Protein AF-A0A8J2TX05-F1 (afdb_monomer)

Solvent-accessible surface area (backbone atoms only — not comparable to full-atom values): 12832 Å² total; per-residue (Å²): 133,65,78,91,75,54,51,74,67,58,50,49,53,50,51,52,49,50,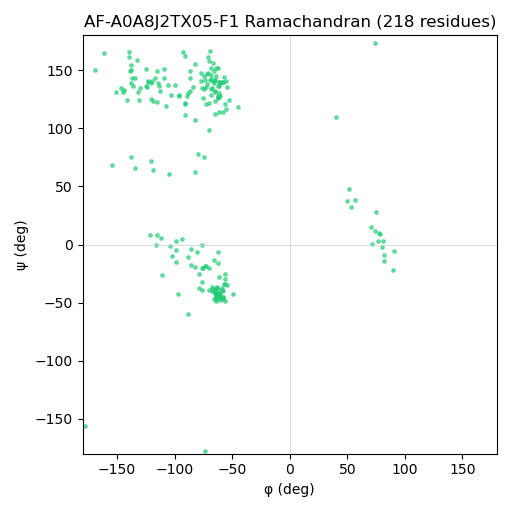49,52,50,50,50,54,52,51,51,52,53,50,52,53,51,50,54,52,51,52,53,51,51,34,39,79,70,66,60,28,62,75,75,52,92,76,30,67,68,70,85,40,92,47,78,44,55,17,38,40,54,70,41,49,29,26,55,98,92,38,40,32,32,28,71,32,68,62,39,59,61,54,79,92,63,50,49,50,40,51,35,34,95,89,68,49,59,9,59,67,71,82,43,79,47,79,87,46,25,39,38,55,71,41,59,26,25,53,95,90,24,36,33,28,28,68,34,72,58,43,63,65,52,62,87,80,36,45,91,46,40,42,80,73,43,79,72,87,86,79,79,85,78,95,72,96,72,80,76,74,78,88,62,65,39,74,67,58,65,68,39,78,44,54,55,69,44,44,28,32,53,99,89,43,48,25,31,23,70,42,63,45,66,35,42,87,87,58,43,60,93,80,29,70,78,40,20,40,78,58,82,134

Mean predicted aligned error: 14.89 Å

Nearest PDB structures (foldseek):
  4nz3-assembly1_B  TM=4.938E-01  e=4.259E-06  Vibrio cholerae O1 str. NHCC-010F
  4nyu-assembly1_A  TM=4.656E-01  e=2.399E-06  Vibrio cholerae O1 st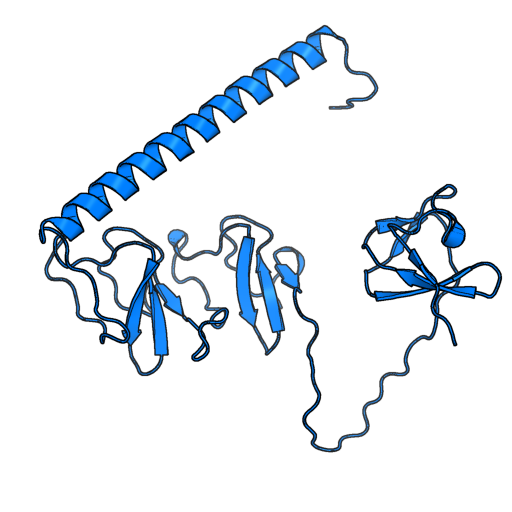r. NHCC-010F
  4tx8-assembly1_A  TM=8.947E-01  e=1.869E-03  Chromobacterium violaceum ATCC 12472
  1ed7-assembly1_A  TM=8.739E-01  e=2.220E-03  Niallia circulans
  3wx7-assembly1_A  TM=4.431E-01  e=1.259E-04  Vibrio parahaemolyticus

pLDDT: mean 83.46, std 14.78, range [30.06, 97.69]

Organism: NCBI:txid1774748

Foldseek 3Di:
DDPVPDDPVNVVVVVVVVVVVVVVVVVVVVVVVVVVVVVVVCVVVLQADAADVAAADDQDPFLRDFDAAQGWYDYPNWIKGFHHRRHRDDPVQARIATADPVRHAEADDQHPDQNRFDAAQRWHQYPQWIKGAHHGSHRDDCVRCVVRIDTPDDHPPPDDDDDPDPPDPPPADADDAQAWDDAQGWYDDPNWIWGFHHTDHHHPPCGQVVCCVGIDTDDD

Structure (mmCIF, N/CA/C/O backbone):
data_AF-A0A8J2TX05-F1
#
_entry.id   AF-A0A8J2TX05-F1
#
loop_
_atom_site.group_PDB
_atom_site.id
_atom_site.type_symbol
_atom_site.label_atom_id
_atom_site.label_alt_id
_atom_site.label_comp_id
_atom_site.label_asym_id
_atom_site.label_entity_id
_atom_site.label_seq_id
_atom_site.pdbx_PDB_ins_code
_atom_site.Cartn_x
_atom_site.Cartn_y
_atom_site.Cartn_z
_atom_site.occupancy
_atom_site.B_iso_or_equiv
_atom_site.auth_seq_id
_atom_site.auth_comp_id
_atom_site.auth_asym_id
_atom_site.auth_atom_id
_atom_site.pdbx_PDB_model_num
ATOM 1 N N . MET A 1 1 ? -8.668 -7.536 30.185 1.00 59.53 1 MET A N 1
ATOM 2 C CA . MET A 1 1 ? -8.239 -6.844 31.413 1.00 59.53 1 MET A CA 1
ATOM 3 C C . MET A 1 1 ? -9.129 -5.631 31.554 1.00 59.53 1 MET A C 1
ATOM 5 O O . MET A 1 1 ? -9.299 -4.930 30.566 1.00 59.53 1 MET A O 1
ATOM 9 N N . ASP A 1 2 ? -9.760 -5.466 32.709 1.00 68.94 2 ASP A N 1
ATOM 10 C CA . ASP A 1 2 ? -10.635 -4.330 32.980 1.00 68.94 2 ASP A CA 1
ATOM 11 C C . ASP A 1 2 ? -9.772 -3.137 33.410 1.00 68.94 2 ASP A C 1
ATOM 13 O O . ASP A 1 2 ? -9.167 -3.156 34.482 1.00 68.94 2 ASP A O 1
ATOM 17 N N . LEU A 1 3 ? -9.646 -2.147 32.525 1.00 66.62 3 LEU A N 1
ATOM 18 C CA . LEU A 1 3 ? -8.815 -0.965 32.757 1.00 66.62 3 LEU A CA 1
ATOM 19 C C . LEU A 1 3 ? -9.401 -0.050 33.840 1.00 66.62 3 LEU A C 1
ATOM 21 O O . LEU A 1 3 ? -8.655 0.733 34.422 1.00 66.62 3 LEU A O 1
ATOM 25 N N . GLU A 1 4 ? -10.697 -0.164 34.143 1.00 74.12 4 GLU A N 1
ATOM 26 C CA . GLU A 1 4 ? -11.365 0.680 35.139 1.00 74.12 4 GLU A CA 1
ATOM 27 C C . GLU A 1 4 ? -11.022 0.273 36.579 1.00 74.12 4 GLU A C 1
ATOM 29 O O . GLU A 1 4 ? -11.125 1.089 37.493 1.00 74.12 4 GLU A O 1
ATOM 34 N N . ASN A 1 5 ? -10.550 -0.963 36.780 1.00 83.12 5 ASN A N 1
ATOM 35 C CA . ASN A 1 5 ? -10.194 -1.521 38.087 1.00 83.12 5 ASN A CA 1
ATOM 36 C C . ASN A 1 5 ? -8.694 -1.845 38.237 1.00 83.12 5 ASN A C 1
ATOM 38 O O . ASN A 1 5 ? -8.298 -2.467 39.225 1.00 83.12 5 ASN A O 1
ATOM 42 N N . ALA A 1 6 ? -7.856 -1.443 37.277 1.00 82.38 6 ALA A N 1
ATOM 43 C CA . ALA A 1 6 ? -6.420 -1.703 37.321 1.00 82.38 6 ALA A CA 1
ATOM 44 C C . ALA A 1 6 ? -5.737 -0.923 38.457 1.00 82.38 6 ALA A C 1
ATOM 46 O O . ALA A 1 6 ? -5.955 0.276 38.651 1.00 82.38 6 ALA A O 1
ATOM 47 N N . THR A 1 7 ? -4.870 -1.598 39.206 1.00 92.94 7 THR A N 1
ATOM 48 C CA . THR A 1 7 ? -4.038 -0.956 40.227 1.00 92.94 7 THR A CA 1
ATOM 49 C C . THR A 1 7 ? -2.963 -0.068 39.583 1.00 92.94 7 THR A C 1
ATOM 51 O O . THR A 1 7 ? -2.564 -0.304 38.440 1.00 92.94 7 THR A O 1
ATOM 54 N N . PRO A 1 8 ? -2.409 0.926 40.307 1.00 91.94 8 PRO A N 1
ATOM 55 C CA . PRO A 1 8 ? -1.321 1.754 39.782 1.00 91.94 8 PRO A CA 1
ATOM 56 C C . PRO A 1 8 ? -0.108 0.952 39.283 1.00 91.94 8 PRO A C 1
ATOM 58 O O . PRO A 1 8 ? 0.500 1.336 38.290 1.00 91.94 8 PRO A O 1
ATOM 61 N N . ALA A 1 9 ? 0.213 -0.175 39.930 1.00 92.50 9 ALA A N 1
ATOM 62 C CA . ALA A 1 9 ? 1.324 -1.040 39.531 1.00 92.50 9 ALA A CA 1
ATOM 63 C C . ALA A 1 9 ? 1.045 -1.786 38.212 1.00 92.50 9 ALA A C 1
ATOM 65 O O . ALA A 1 9 ? 1.931 -1.901 37.372 1.00 92.50 9 ALA A O 1
ATOM 66 N N . GLU A 1 10 ? -0.190 -2.252 37.998 1.00 90.50 10 GLU A N 1
ATOM 67 C CA . GLU A 1 10 ? -0.592 -2.886 36.734 1.00 90.50 10 GLU A CA 1
ATOM 68 C C . GLU A 1 10 ? -0.601 -1.876 35.576 1.00 90.50 10 GLU A C 1
ATOM 70 O O . GLU A 1 10 ? -0.207 -2.204 34.457 1.00 90.50 10 GLU A O 1
ATOM 75 N N . LEU A 1 11 ? -0.997 -0.626 35.841 1.00 85.94 11 LEU A N 1
ATOM 76 C CA . LEU A 1 11 ? -0.927 0.460 34.857 1.00 85.94 11 LEU A CA 1
ATOM 77 C C . LEU A 1 11 ? 0.522 0.831 34.504 1.00 85.94 11 LEU A C 1
ATOM 79 O O . LEU A 1 11 ? 0.815 1.085 33.334 1.00 85.94 11 LEU A O 1
ATOM 83 N N . GLU A 1 12 ? 1.430 0.832 35.483 1.00 92.25 12 GLU A N 1
ATOM 84 C CA . GLU A 1 12 ? 2.865 1.047 35.258 1.00 92.25 12 GLU A CA 1
ATOM 85 C C . GLU A 1 12 ? 3.468 -0.078 34.403 1.00 92.25 12 GLU A C 1
ATOM 87 O O . GLU A 1 12 ? 4.140 0.202 33.411 1.00 92.25 12 GLU A O 1
ATOM 92 N N . GLU A 1 13 ? 3.140 -1.342 34.693 1.00 92.81 13 GLU A N 1
ATOM 93 C CA . GLU A 1 13 ? 3.598 -2.486 33.896 1.00 92.81 13 GLU A CA 1
ATOM 94 C C . GLU A 1 13 ? 3.110 -2.416 32.438 1.00 92.81 13 GLU A C 1
ATOM 96 O O . GLU A 1 13 ? 3.888 -2.666 31.509 1.00 92.81 13 GLU A O 1
ATOM 101 N N . ILE A 1 14 ? 1.845 -2.031 32.216 1.00 89.62 14 ILE A N 1
ATOM 102 C CA . ILE A 1 14 ? 1.298 -1.817 30.868 1.00 89.62 14 ILE A CA 1
ATOM 103 C C . ILE A 1 14 ? 2.016 -0.669 30.164 1.00 89.62 14 ILE A C 1
ATOM 105 O O . ILE A 1 14 ? 2.390 -0.817 29.000 1.00 89.62 14 ILE A O 1
ATOM 109 N N . SER A 1 15 ? 2.204 0.465 30.840 1.00 88.75 15 SER A N 1
ATOM 110 C CA . SER A 1 15 ? 2.894 1.631 30.281 1.00 88.75 15 SER A CA 1
ATOM 111 C C . SER A 1 15 ? 4.314 1.267 29.846 1.00 88.75 15 SER A C 1
ATOM 113 O O . SER A 1 15 ? 4.729 1.573 28.727 1.00 88.75 15 SER A O 1
ATOM 115 N N . ASP A 1 16 ? 5.036 0.527 30.683 1.00 94.44 16 ASP A N 1
ATOM 116 C CA . ASP A 1 16 ? 6.375 0.041 30.381 1.00 94.44 16 ASP A CA 1
ATOM 117 C C . ASP A 1 16 ? 6.383 -0.960 29.220 1.00 94.44 16 ASP A C 1
ATOM 119 O O . ASP A 1 16 ? 7.254 -0.904 28.345 1.00 94.44 16 ASP A O 1
ATOM 123 N N . ALA A 1 17 ? 5.416 -1.880 29.172 1.00 91.62 17 ALA A N 1
ATOM 124 C CA . ALA A 1 17 ? 5.270 -2.817 28.062 1.00 91.62 17 ALA A CA 1
ATOM 125 C C . ALA A 1 17 ? 4.964 -2.095 26.742 1.00 91.62 17 ALA A C 1
ATOM 127 O O . ALA A 1 17 ? 5.595 -2.389 25.723 1.00 91.62 17 ALA A O 1
ATOM 128 N N . ALA A 1 18 ? 4.062 -1.114 26.768 1.00 88.94 18 ALA A N 1
ATOM 129 C CA . ALA A 1 18 ? 3.740 -0.270 25.625 1.00 88.94 18 ALA A CA 1
ATOM 130 C C . ALA A 1 18 ? 4.955 0.554 25.177 1.00 88.94 18 ALA A C 1
ATOM 132 O O . ALA A 1 18 ? 5.238 0.626 23.982 1.00 88.94 18 ALA A O 1
ATOM 133 N N . GLY A 1 19 ? 5.727 1.109 26.117 1.00 92.56 19 GLY A N 1
ATOM 134 C CA . GLY A 1 19 ? 6.968 1.829 25.834 1.00 92.56 19 GLY A CA 1
ATOM 135 C C . GLY A 1 19 ? 8.024 0.946 25.166 1.00 92.56 19 GLY A C 1
ATOM 136 O O . GLY A 1 19 ? 8.633 1.351 24.174 1.00 92.56 19 GLY A O 1
ATOM 137 N N . ARG A 1 20 ? 8.200 -0.295 25.643 1.00 94.31 20 ARG A N 1
ATOM 138 C CA . ARG A 1 20 ? 9.093 -1.281 25.007 1.00 94.31 20 ARG A CA 1
ATOM 139 C C . ARG A 1 20 ? 8.636 -1.638 23.596 1.00 94.31 20 ARG A C 1
ATOM 141 O O . ARG A 1 20 ? 9.464 -1.702 22.688 1.00 94.31 20 ARG A O 1
ATOM 148 N N . GLU A 1 21 ? 7.339 -1.854 23.401 1.00 91.12 21 GLU A N 1
ATOM 149 C CA . GLU A 1 21 ? 6.795 -2.175 22.081 1.00 91.12 21 GLU A CA 1
ATOM 150 C C . GLU A 1 21 ? 6.915 -0.991 21.112 1.00 91.12 21 GLU A C 1
ATOM 152 O O . GLU A 1 21 ? 7.299 -1.178 19.955 1.00 91.12 21 GLU A O 1
ATOM 157 N N . LEU A 1 22 ? 6.677 0.238 21.577 1.00 88.19 22 LEU A N 1
ATOM 158 C CA . LEU A 1 22 ? 6.889 1.445 20.782 1.00 88.19 22 LEU A CA 1
ATOM 159 C C . LEU A 1 22 ? 8.357 1.579 20.369 1.00 88.19 22 LEU A C 1
ATOM 161 O O . LEU A 1 22 ? 8.633 1.780 19.186 1.00 88.19 22 LEU A O 1
ATOM 165 N N . ALA A 1 23 ? 9.291 1.411 21.308 1.00 88.38 23 ALA A N 1
ATOM 166 C CA . ALA A 1 23 ? 10.722 1.445 21.021 1.00 88.38 23 ALA A CA 1
ATOM 167 C C . ALA A 1 23 ? 11.107 0.384 19.977 1.00 88.38 23 ALA A C 1
ATOM 169 O O . ALA A 1 23 ? 11.784 0.702 18.999 1.00 88.38 23 ALA A O 1
ATOM 170 N N . ARG A 1 24 ? 10.604 -0.852 20.110 1.00 94.19 24 ARG A N 1
ATOM 171 C CA . ARG A 1 24 ? 10.827 -1.924 19.127 1.00 94.19 24 ARG A CA 1
ATOM 172 C C . ARG A 1 24 ? 10.327 -1.527 17.735 1.00 94.19 24 ARG A C 1
ATOM 174 O O . ARG A 1 24 ? 11.054 -1.698 16.757 1.00 94.19 24 ARG A O 1
ATOM 181 N N . ARG A 1 25 ? 9.111 -0.978 17.627 1.00 88.50 25 ARG A N 1
ATOM 182 C CA . ARG A 1 25 ? 8.535 -0.520 16.347 1.00 88.50 25 ARG A CA 1
ATOM 183 C C . ARG A 1 25 ? 9.324 0.643 15.748 1.00 88.50 25 ARG A C 1
ATOM 185 O O . ARG A 1 25 ? 9.599 0.634 14.551 1.00 88.50 25 ARG A O 1
ATOM 192 N N . GLN A 1 26 ? 9.740 1.607 16.567 1.00 81.00 26 GLN A N 1
ATOM 193 C CA . GLN A 1 26 ? 10.578 2.726 16.132 1.00 81.00 26 GLN A CA 1
ATOM 194 C C . GLN A 1 26 ? 11.934 2.246 15.602 1.00 81.00 26 GLN A C 1
ATOM 196 O O . GLN A 1 26 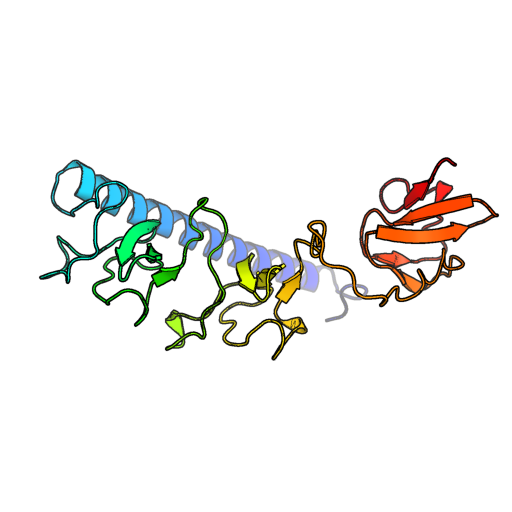? 12.369 2.714 14.551 1.00 81.00 26 GLN A O 1
ATOM 201 N N . THR A 1 27 ? 12.571 1.275 16.264 1.00 91.56 27 THR A N 1
ATOM 202 C CA . THR A 1 27 ? 13.807 0.650 15.771 1.00 91.56 27 THR A CA 1
ATOM 203 C C . THR A 1 27 ? 13.593 -0.029 14.421 1.00 91.56 27 THR A C 1
ATOM 205 O O . THR A 1 27 ? 14.395 0.170 13.514 1.00 91.56 27 THR A O 1
ATOM 208 N N . VAL A 1 28 ? 12.504 -0.784 14.245 1.00 89.62 28 VAL A N 1
ATOM 209 C CA . VAL A 1 28 ? 12.185 -1.420 12.954 1.00 89.62 28 VAL A CA 1
ATOM 210 C C . VAL A 1 28 ? 12.031 -0.375 11.846 1.00 89.62 28 VAL A C 1
ATOM 212 O O . VAL A 1 28 ? 12.632 -0.527 10.784 1.00 89.62 28 VAL A O 1
ATOM 215 N N . LEU A 1 29 ? 11.295 0.711 12.097 1.00 81.94 29 LEU A N 1
ATOM 216 C CA . LEU A 1 29 ? 11.113 1.796 11.125 1.00 81.94 29 LEU A CA 1
ATOM 217 C C . LEU A 1 29 ? 12.429 2.512 10.788 1.00 81.94 29 LEU A C 1
ATOM 219 O O . LEU A 1 29 ? 12.646 2.895 9.637 1.00 81.94 29 LEU A O 1
ATOM 223 N N . ALA A 1 30 ? 13.311 2.700 11.774 1.00 89.06 30 ALA A N 1
ATOM 224 C CA . ALA A 1 30 ? 14.631 3.282 11.553 1.00 89.06 30 ALA A CA 1
ATOM 225 C C . ALA A 1 30 ? 15.486 2.387 10.644 1.00 89.06 30 ALA A C 1
ATOM 227 O O . ALA A 1 30 ? 15.992 2.861 9.629 1.00 89.06 30 ALA A O 1
ATOM 228 N N . VAL A 1 31 ? 15.554 1.085 10.935 1.00 92.69 31 VAL A N 1
ATOM 229 C CA . VAL A 1 31 ? 16.295 0.118 10.109 1.00 92.69 31 VAL A CA 1
ATOM 230 C C . VAL A 1 31 ? 15.718 0.045 8.694 1.00 92.69 31 VAL A C 1
ATOM 232 O O . VAL A 1 31 ? 16.468 0.082 7.724 1.00 92.69 31 VAL A O 1
ATOM 235 N N . GLN A 1 32 ? 14.392 0.009 8.539 1.00 85.88 32 GLN A N 1
ATOM 236 C CA . GLN A 1 32 ? 13.752 0.021 7.218 1.00 85.88 32 GLN A CA 1
ATOM 237 C C . GLN A 1 32 ? 14.112 1.272 6.404 1.00 85.88 32 GLN A C 1
ATOM 239 O O . GLN A 1 32 ? 14.352 1.182 5.198 1.00 85.88 32 GLN A O 1
ATOM 244 N N . ARG A 1 33 ? 14.187 2.442 7.051 1.00 89.12 33 ARG A N 1
ATOM 245 C CA . ARG A 1 33 ? 14.608 3.689 6.399 1.00 89.12 33 ARG A CA 1
ATOM 246 C C . ARG A 1 33 ? 16.056 3.618 5.929 1.00 89.12 33 ARG A C 1
ATOM 248 O O . ARG A 1 33 ? 16.348 4.051 4.817 1.00 89.12 33 ARG A O 1
ATOM 255 N N . GLU A 1 34 ? 16.943 3.075 6.755 1.00 95.00 34 GLU A N 1
ATOM 256 C CA . GLU A 1 34 ? 18.353 2.899 6.402 1.00 95.00 34 GLU A CA 1
ATOM 257 C C . GLU A 1 34 ? 18.522 1.931 5.229 1.00 95.00 34 GLU A C 1
ATOM 259 O O . GLU A 1 34 ? 19.218 2.256 4.270 1.00 95.00 34 GLU A O 1
ATOM 264 N N . VAL A 1 35 ? 17.822 0.792 5.244 1.00 92.75 35 VAL A N 1
ATOM 265 C CA . VAL A 1 35 ? 17.815 -0.167 4.126 1.00 92.75 35 VAL A CA 1
ATOM 266 C C . VAL A 1 35 ? 17.380 0.517 2.829 1.00 92.75 35 VAL A C 1
ATOM 268 O O . VAL A 1 35 ? 18.073 0.417 1.817 1.00 92.75 35 VAL A O 1
ATOM 271 N N . ARG A 1 36 ? 16.279 1.281 2.859 1.00 91.25 36 ARG A N 1
ATOM 272 C CA . ARG A 1 36 ? 15.804 2.022 1.682 1.00 91.25 36 ARG A CA 1
ATOM 273 C C . ARG A 1 36 ? 16.821 3.062 1.202 1.00 91.25 36 ARG A C 1
ATOM 275 O O . ARG A 1 36 ? 17.002 3.213 -0.002 1.00 91.25 36 ARG A O 1
ATOM 282 N N . ALA A 1 37 ? 17.508 3.749 2.113 1.00 93.31 37 ALA A N 1
ATOM 283 C CA . ALA A 1 37 ? 18.554 4.706 1.753 1.00 93.31 37 ALA A CA 1
ATOM 284 C C . ALA A 1 37 ? 19.757 4.027 1.075 1.00 93.31 37 ALA A C 1
ATOM 286 O O . ALA A 1 37 ? 20.291 4.558 0.104 1.00 93.31 37 ALA A O 1
ATOM 287 N N . VAL A 1 38 ? 20.154 2.836 1.535 1.00 95.69 38 VAL A N 1
ATOM 288 C CA . VAL A 1 38 ? 21.216 2.041 0.895 1.00 95.69 38 VAL A CA 1
ATOM 289 C C . VAL A 1 38 ? 20.808 1.612 -0.513 1.00 95.69 38 VAL A C 1
ATOM 291 O O . VAL A 1 38 ? 21.600 1.754 -1.443 1.00 95.69 38 VAL A O 1
ATOM 294 N N . LEU A 1 39 ? 19.576 1.127 -0.690 1.00 94.69 39 LEU A N 1
ATOM 295 C CA . LEU A 1 39 ? 19.056 0.734 -2.002 1.00 94.69 39 LEU A CA 1
ATOM 296 C C . LEU A 1 39 ? 18.985 1.920 -2.972 1.00 94.69 39 LEU A C 1
ATOM 298 O O . LEU A 1 39 ? 19.406 1.796 -4.122 1.00 94.69 39 LEU A O 1
ATOM 302 N N . GLN A 1 40 ? 18.528 3.084 -2.503 1.00 93.38 40 GLN A N 1
ATOM 303 C CA . GLN A 1 40 ? 18.551 4.310 -3.300 1.00 93.38 40 GLN A CA 1
ATOM 304 C C . GLN A 1 40 ? 19.985 4.697 -3.679 1.00 93.38 40 GLN A C 1
ATOM 306 O O . GLN A 1 40 ? 20.262 4.962 -4.844 1.00 93.38 40 GLN A O 1
ATOM 311 N N . GLY A 1 41 ? 20.924 4.635 -2.732 1.00 96.25 41 GLY A N 1
ATOM 312 C CA . GLY A 1 41 ? 22.337 4.864 -3.019 1.00 96.25 41 GLY A CA 1
ATOM 313 C C . GLY A 1 41 ? 22.881 3.900 -4.078 1.00 96.25 41 GLY A C 1
ATOM 314 O O . GLY A 1 41 ? 23.613 4.322 -4.968 1.00 96.25 41 GLY A O 1
ATOM 315 N N . ALA A 1 42 ? 22.499 2.622 -4.048 1.00 95.00 42 ALA A N 1
ATOM 316 C CA . ALA A 1 42 ? 22.896 1.655 -5.070 1.00 95.00 42 ALA A CA 1
ATOM 317 C C . ALA A 1 42 ? 22.357 2.019 -6.468 1.00 95.00 42 ALA A C 1
ATOM 319 O O . ALA A 1 42 ? 23.077 1.849 -7.454 1.00 95.00 42 ALA A O 1
ATOM 320 N N . ARG A 1 43 ? 21.141 2.573 -6.562 1.00 95.19 43 ARG A N 1
ATOM 321 C CA . ARG A 1 43 ? 20.584 3.111 -7.818 1.00 95.19 43 ARG A CA 1
ATOM 322 C C . ARG A 1 43 ? 21.347 4.315 -8.328 1.00 95.19 43 ARG A C 1
ATOM 324 O O . ARG A 1 43 ? 21.712 4.354 -9.498 1.00 95.19 43 ARG A O 1
ATOM 331 N N . ASP A 1 44 ? 21.634 5.262 -7.445 1.00 95.69 44 ASP A N 1
ATOM 332 C CA . ASP A 1 44 ? 22.340 6.494 -7.802 1.00 95.69 44 ASP A CA 1
ATOM 333 C C . ASP A 1 44 ? 23.748 6.199 -8.357 1.00 95.69 44 ASP A C 1
ATOM 335 O O . ASP A 1 44 ? 24.263 6.936 -9.196 1.00 95.69 44 ASP A O 1
ATOM 339 N N . HIS A 1 45 ? 24.353 5.081 -7.936 1.00 96.25 45 HIS A N 1
ATOM 340 C CA . HIS A 1 45 ? 25.643 4.595 -8.434 1.00 96.25 45 HIS A CA 1
ATOM 341 C C . HIS A 1 45 ? 25.529 3.584 -9.592 1.00 96.25 45 HIS A C 1
ATOM 343 O O . HIS A 1 45 ? 26.545 3.038 -10.024 1.00 96.25 45 HIS A O 1
ATOM 349 N N . GLY A 1 46 ? 24.322 3.312 -10.098 1.00 93.69 46 GLY A N 1
ATOM 350 C CA . GLY A 1 46 ? 24.079 2.401 -11.222 1.00 93.69 46 GLY A CA 1
ATOM 351 C C . GLY A 1 46 ? 24.293 0.915 -10.914 1.00 93.69 46 GLY A C 1
ATOM 352 O O . GLY A 1 46 ? 24.406 0.116 -11.840 1.00 93.69 46 GLY A O 1
ATOM 353 N N . ALA A 1 47 ? 24.367 0.529 -9.637 1.00 94.00 47 ALA A N 1
ATOM 354 C CA . ALA A 1 47 ? 24.498 -0.869 -9.225 1.00 94.00 47 ALA A CA 1
ATOM 355 C C . ALA A 1 47 ? 23.161 -1.631 -9.274 1.00 94.00 47 ALA A C 1
ATOM 357 O O . ALA A 1 47 ? 23.161 -2.853 -9.412 1.00 94.00 47 ALA A O 1
ATOM 358 N N . ILE A 1 48 ? 22.040 -0.912 -9.154 1.00 93.81 48 ILE A N 1
ATOM 359 C CA . ILE A 1 48 ? 20.680 -1.432 -9.3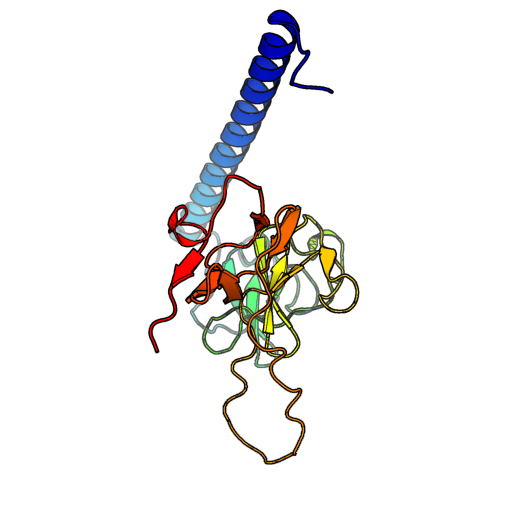32 1.00 93.81 48 ILE A CA 1
ATOM 360 C C . ILE A 1 48 ? 19.983 -0.592 -10.398 1.00 93.81 48 ILE A C 1
ATOM 362 O O . ILE A 1 48 ? 20.074 0.637 -10.380 1.00 93.81 48 ILE A O 1
ATOM 366 N N . SER A 1 49 ? 19.279 -1.250 -11.313 1.00 92.50 49 SER A N 1
ATOM 367 C CA . SER A 1 49 ? 18.530 -0.575 -12.373 1.00 92.50 49 SER A CA 1
ATOM 368 C C . SER A 1 49 ? 17.286 0.147 -11.833 1.00 92.50 49 SER A C 1
ATOM 370 O O . SER A 1 49 ? 16.635 -0.304 -10.887 1.00 92.50 49 SER A O 1
ATOM 372 N N . THR A 1 50 ? 16.934 1.265 -12.468 1.00 94.25 50 THR A N 1
ATOM 373 C CA . THR A 1 50 ? 15.673 1.982 -12.231 1.00 94.25 50 THR A CA 1
ATOM 374 C C . THR A 1 50 ? 14.841 1.922 -13.509 1.00 94.25 50 THR A C 1
ATOM 376 O O . THR A 1 50 ? 15.330 2.367 -14.554 1.00 94.25 50 THR A O 1
ATOM 379 N N . PRO A 1 51 ? 13.609 1.388 -13.470 1.00 94.50 51 PRO A N 1
ATOM 380 C CA . PRO A 1 51 ? 12.732 1.385 -14.634 1.00 94.50 51 PRO A CA 1
ATOM 381 C C . PRO A 1 51 ? 12.412 2.811 -15.088 1.00 94.50 51 PRO A C 1
ATOM 383 O O . PRO A 1 51 ? 12.180 3.704 -14.271 1.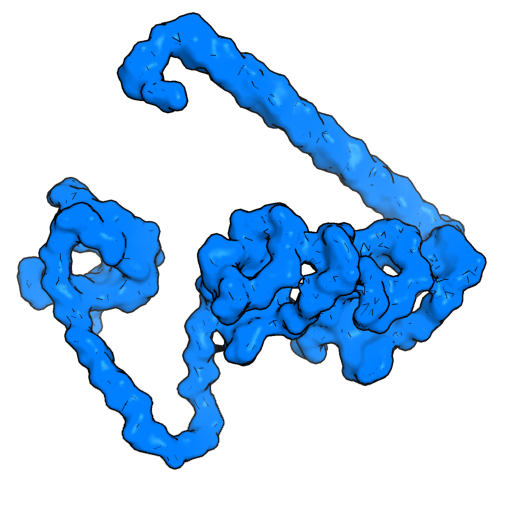00 94.50 51 PRO A O 1
ATOM 386 N N . ALA A 1 52 ? 12.390 3.036 -16.401 1.00 92.62 52 ALA A N 1
ATOM 387 C CA . ALA A 1 52 ? 11.874 4.288 -16.941 1.00 92.62 52 ALA A CA 1
ATOM 388 C C . ALA A 1 52 ? 10.348 4.368 -16.723 1.00 92.62 52 ALA A C 1
ATOM 390 O O . ALA A 1 52 ? 9.686 3.327 -16.723 1.00 92.62 52 ALA A O 1
ATOM 391 N N . PRO A 1 53 ? 9.759 5.572 -16.603 1.00 87.38 53 PRO A N 1
ATOM 392 C CA . PRO A 1 53 ? 8.307 5.720 -16.553 1.00 87.38 53 PRO A CA 1
ATOM 393 C C . PRO A 1 53 ? 7.630 5.011 -17.737 1.00 87.38 53 PRO A C 1
ATOM 395 O O . PRO A 1 53 ? 7.973 5.264 -18.892 1.00 87.38 53 PRO A O 1
ATOM 398 N N . GLY A 1 54 ? 6.693 4.103 -17.449 1.00 85.12 54 GLY A N 1
ATOM 399 C CA . GLY A 1 54 ? 5.989 3.313 -18.467 1.00 85.12 54 GLY A CA 1
ATOM 400 C C . GLY A 1 54 ? 6.809 2.187 -19.116 1.00 85.12 54 GLY A C 1
ATOM 401 O O . GLY A 1 54 ? 6.366 1.624 -20.117 1.00 85.12 54 GLY A O 1
ATOM 402 N N . ALA A 1 55 ? 7.986 1.838 -18.584 1.00 95.31 55 ALA A N 1
ATOM 403 C CA . ALA A 1 55 ? 8.792 0.735 -19.104 1.00 95.31 55 ALA A CA 1
ATOM 404 C C . ALA A 1 55 ? 8.017 -0.592 -19.093 1.00 95.31 55 ALA A C 1
ATOM 406 O O . ALA A 1 55 ? 7.304 -0.894 -18.139 1.00 95.31 55 ALA A O 1
ATOM 407 N N . GLN A 1 56 ? 8.175 -1.400 -20.144 1.00 97.44 56 GLN A N 1
ATOM 408 C CA . GLN A 1 56 ? 7.661 -2.770 -20.153 1.00 97.44 56 GLN A CA 1
ATOM 409 C C . GLN A 1 56 ? 8.447 -3.628 -19.156 1.00 97.44 56 GLN A C 1
ATOM 411 O O . GLN A 1 56 ? 9.662 -3.458 -19.020 1.00 97.44 56 GLN A O 1
ATOM 416 N N . TRP A 1 57 ? 7.764 -4.545 -18.475 1.00 97.69 57 TRP A N 1
ATOM 417 C CA . TRP A 1 57 ? 8.421 -5.511 -17.602 1.00 97.69 57 TRP A CA 1
ATOM 418 C C . TRP A 1 57 ? 9.395 -6.386 -18.397 1.00 97.69 57 TRP A C 1
ATOM 420 O O . TRP A 1 57 ? 9.107 -6.812 -19.518 1.00 97.69 57 TRP A O 1
ATOM 430 N N . VAL A 1 58 ? 10.548 -6.664 -17.793 1.00 96.94 58 VAL A N 1
ATOM 431 C CA . VAL A 1 58 ? 11.584 -7.550 -18.320 1.00 96.94 58 VAL A CA 1
ATOM 432 C C . VAL A 1 58 ? 11.989 -8.499 -17.202 1.00 96.94 58 VAL A C 1
ATOM 434 O O . VAL A 1 58 ? 12.286 -8.049 -16.100 1.00 96.94 58 VAL A O 1
ATOM 437 N N . GLN A 1 59 ? 12.035 -9.802 -17.492 1.00 97.12 59 GLN A N 1
ATOM 438 C CA . GLN A 1 59 ? 12.512 -10.817 -16.552 1.00 97.12 59 GLN A CA 1
ATOM 439 C C . GLN A 1 59 ? 13.934 -10.480 -16.074 1.00 97.12 59 GLN A C 1
ATOM 441 O O . GLN A 1 59 ? 14.853 -10.509 -16.900 1.00 97.12 59 GLN A O 1
ATOM 446 N N . PRO A 1 60 ? 14.146 -10.223 -14.768 1.00 97.12 60 PRO A N 1
ATOM 447 C CA . PRO A 1 60 ? 15.484 -9.938 -14.263 1.00 97.12 60 PRO A CA 1
ATOM 448 C C . PRO A 1 60 ? 16.418 -11.141 -14.402 1.00 97.12 60 PRO A C 1
ATOM 450 O O . PRO A 1 60 ? 16.013 -12.285 -14.166 1.00 97.12 60 PRO A O 1
ATOM 453 N N . ALA A 1 61 ? 17.678 -10.880 -14.746 1.00 94.56 61 ALA A N 1
ATOM 454 C CA . ALA A 1 61 ? 18.755 -11.863 -14.786 1.00 94.56 61 ALA A CA 1
ATOM 455 C C . ALA A 1 61 ? 19.378 -12.107 -13.397 1.00 94.56 61 ALA A C 1
ATOM 457 O O . ALA A 1 61 ? 20.038 -13.129 -13.187 1.00 94.56 61 ALA A O 1
ATOM 458 N N . GLY A 1 62 ? 19.188 -11.193 -12.440 1.00 90.12 62 GLY A N 1
ATOM 459 C CA . GLY A 1 62 ? 19.649 -11.338 -11.064 1.00 90.12 62 GLY A CA 1
ATOM 460 C C . GLY A 1 62 ? 19.258 -10.167 -10.160 1.00 90.12 62 GLY A C 1
ATOM 461 O O . GLY A 1 62 ? 18.289 -9.462 -10.391 1.00 90.12 62 GLY A O 1
ATOM 462 N N . ALA A 1 63 ? 20.013 -9.957 -9.080 1.00 88.19 63 ALA A N 1
ATOM 463 C CA . ALA A 1 63 ? 19.679 -8.934 -8.080 1.00 88.19 63 ALA A CA 1
ATOM 464 C C . ALA A 1 63 ? 19.916 -7.478 -8.540 1.00 88.19 63 ALA A C 1
ATOM 466 O O . ALA A 1 63 ? 19.398 -6.555 -7.924 1.00 88.19 63 ALA A O 1
ATOM 467 N N . HIS A 1 64 ? 20.718 -7.261 -9.586 1.00 90.12 64 HIS A N 1
ATOM 468 C CA . HIS A 1 64 ? 21.122 -5.929 -10.065 1.00 90.12 64 HIS A CA 1
ATOM 469 C C . HIS A 1 64 ? 20.109 -5.305 -11.043 1.00 90.12 64 HIS A C 1
ATOM 471 O O . HIS A 1 64 ? 20.115 -4.098 -11.281 1.00 90.12 64 HIS A O 1
ATOM 477 N N . ASP A 1 65 ? 19.227 -6.123 -11.607 1.00 93.31 65 ASP A N 1
ATOM 478 C CA . ASP A 1 65 ? 18.117 -5.725 -12.470 1.00 93.31 65 ASP A CA 1
ATOM 479 C C . ASP A 1 65 ? 16.756 -6.169 -11.908 1.00 93.31 65 ASP A C 1
ATOM 481 O O . ASP A 1 65 ? 15.733 -6.010 -12.567 1.00 93.31 65 ASP A O 1
ATOM 485 N N . ALA A 1 66 ? 16.734 -6.678 -10.671 1.00 96.19 66 ALA A N 1
ATOM 486 C CA . ALA A 1 66 ? 15.507 -6.928 -9.930 1.00 96.19 66 ALA A CA 1
ATOM 487 C C . ALA A 1 66 ? 14.813 -5.613 -9.548 1.00 96.19 66 ALA A C 1
ATOM 489 O O . ALA A 1 66 ? 15.462 -4.614 -9.225 1.00 96.19 66 ALA A O 1
ATOM 490 N N . TYR A 1 67 ? 13.484 -5.643 -9.527 1.00 96.50 67 TYR A N 1
ATOM 491 C CA . TYR A 1 67 ? 12.659 -4.485 -9.206 1.00 96.50 67 TYR A CA 1
ATOM 492 C C . TYR A 1 67 ? 12.643 -4.224 -7.698 1.00 96.50 67 TYR A C 1
ATOM 494 O O . TYR A 1 67 ? 12.591 -5.153 -6.889 1.00 96.50 67 TYR A O 1
ATOM 502 N N . LEU A 1 68 ? 12.688 -2.955 -7.305 1.00 95.69 68 LEU A N 1
ATOM 503 C CA . LEU A 1 68 ? 12.529 -2.538 -5.913 1.00 95.69 68 LEU A CA 1
ATOM 504 C C . LEU A 1 68 ? 11.065 -2.245 -5.582 1.00 95.69 68 LEU A C 1
ATOM 506 O O . LEU A 1 68 ? 10.248 -2.034 -6.478 1.00 95.69 68 LEU A O 1
ATOM 510 N N . ALA A 1 69 ? 10.722 -2.207 -4.294 1.00 89.44 69 ALA A N 1
ATOM 511 C CA . ALA A 1 69 ? 9.376 -1.831 -3.880 1.00 89.44 69 ALA A CA 1
ATOM 512 C C . ALA A 1 69 ? 9.064 -0.393 -4.331 1.00 89.44 69 ALA A C 1
ATOM 514 O O . ALA A 1 69 ? 9.835 0.532 -4.071 1.00 89.44 69 ALA A O 1
ATOM 515 N N . GLY A 1 70 ? 7.911 -0.206 -4.973 1.00 88.94 70 GLY A N 1
ATOM 516 C CA . GLY A 1 70 ? 7.491 1.061 -5.572 1.00 88.94 70 GLY A CA 1
ATOM 517 C C . GLY A 1 70 ? 7.901 1.244 -7.035 1.00 88.94 70 GLY A C 1
ATOM 518 O O . GLY A 1 70 ? 7.484 2.224 -7.641 1.00 88.94 70 GLY A O 1
ATOM 519 N N . ASP A 1 71 ? 8.676 0.328 -7.619 1.00 94.81 71 ASP A N 1
ATOM 520 C CA . ASP A 1 71 ? 8.944 0.365 -9.056 1.00 94.81 71 ASP A CA 1
ATOM 521 C C . ASP A 1 71 ? 7.692 0.093 -9.869 1.00 94.81 71 ASP A C 1
ATOM 523 O O . ASP A 1 71 ? 6.927 -0.816 -9.550 1.00 94.81 71 ASP A O 1
ATOM 527 N N . GLU A 1 72 ? 7.546 0.823 -10.969 1.00 93.56 72 GLU A N 1
ATOM 528 C CA . GLU A 1 72 ? 6.410 0.684 -11.865 1.00 93.56 72 GLU A CA 1
ATOM 529 C C . GLU A 1 72 ? 6.821 0.150 -13.234 1.00 93.56 72 GLU A C 1
ATOM 531 O O . GLU A 1 72 ? 7.826 0.569 -13.814 1.00 93.56 72 GLU A O 1
ATOM 536 N N . VAL A 1 73 ? 6.002 -0.752 -13.770 1.00 95.31 73 VAL A N 1
ATOM 537 C CA . VAL A 1 73 ? 6.157 -1.320 -15.113 1.00 95.31 73 VAL A CA 1
ATOM 538 C C . VAL A 1 73 ? 4.806 -1.465 -15.800 1.00 95.31 73 VAL A C 1
ATOM 540 O O . VAL A 1 73 ? 3.756 -1.491 -15.160 1.00 95.31 73 VAL A O 1
ATOM 543 N N . THR A 1 74 ? 4.835 -1.603 -17.120 1.00 94.62 74 THR A N 1
ATOM 544 C CA . THR A 1 74 ? 3.700 -2.069 -17.915 1.00 94.62 74 THR A CA 1
ATOM 545 C C . THR A 1 74 ? 3.892 -3.546 -18.237 1.00 94.62 74 THR A C 1
ATOM 547 O O . THR A 1 74 ? 4.994 -3.966 -18.585 1.00 94.62 74 THR A O 1
ATOM 550 N N . HIS A 1 75 ? 2.835 -4.341 -18.136 1.00 94.81 75 HIS A N 1
ATOM 551 C CA . HIS A 1 75 ? 2.839 -5.744 -18.533 1.00 94.81 75 HIS A CA 1
ATOM 552 C C . HIS A 1 75 ? 1.432 -6.146 -18.979 1.00 94.81 75 HIS A C 1
ATOM 554 O O . HIS A 1 75 ? 0.456 -5.797 -18.314 1.00 94.81 75 HIS A O 1
ATOM 560 N N . GLU A 1 76 ? 1.328 -6.801 -20.139 1.00 91.62 76 GLU A N 1
ATOM 561 C CA . GLU A 1 76 ? 0.051 -7.175 -20.775 1.00 91.62 76 GLU A CA 1
ATOM 562 C C . GLU A 1 76 ? -0.956 -6.012 -20.892 1.00 91.62 76 GLU A C 1
ATOM 564 O O . GLU A 1 76 ? -2.161 -6.167 -20.714 1.00 91.62 76 GLU A O 1
ATOM 569 N N . GLY A 1 77 ? -0.450 -4.807 -21.176 1.00 88.31 77 GLY A N 1
ATOM 570 C CA . GLY A 1 77 ? -1.273 -3.602 -21.326 1.00 88.31 77 GLY A CA 1
ATOM 571 C C . GLY A 1 77 ? -1.770 -2.988 -20.013 1.00 88.31 77 GLY A C 1
ATOM 572 O O . GLY A 1 77 ? -2.480 -1.992 -20.060 1.00 88.31 77 GLY A O 1
ATOM 573 N N . ARG A 1 78 ? -1.381 -3.529 -18.853 1.00 87.56 78 ARG A N 1
ATOM 574 C CA . ARG A 1 78 ? -1.721 -2.995 -17.524 1.00 87.56 78 ARG A CA 1
ATOM 575 C C . ARG A 1 78 ? -0.496 -2.392 -16.845 1.00 87.56 78 ARG A C 1
ATOM 577 O O . ARG A 1 78 ? 0.626 -2.848 -17.077 1.00 87.56 78 ARG A O 1
ATOM 584 N N . ARG A 1 79 ? -0.701 -1.390 -15.986 1.00 90.62 79 ARG A N 1
ATOM 585 C CA . ARG A 1 79 ? 0.346 -0.847 -15.109 1.00 90.62 79 ARG A CA 1
ATOM 586 C C . ARG A 1 79 ? 0.419 -1.646 -13.817 1.00 90.62 79 ARG A C 1
ATOM 588 O O . ARG A 1 79 ? -0.606 -2.052 -13.277 1.00 90.62 79 ARG A O 1
ATOM 595 N N . TRP A 1 80 ? 1.632 -1.828 -13.318 1.00 91.25 80 TRP A N 1
ATOM 596 C CA . TRP A 1 80 ? 1.911 -2.580 -12.105 1.00 91.25 80 TRP A CA 1
ATOM 597 C C . TRP A 1 80 ? 2.929 -1.852 -11.245 1.00 91.25 80 TRP A C 1
ATOM 599 O O . TRP A 1 80 ? 3.881 -1.292 -11.780 1.00 91.25 80 TRP A O 1
ATOM 609 N N . VAL A 1 81 ? 2.759 -1.923 -9.926 1.00 90.56 81 VAL A N 1
ATOM 610 C CA . VAL A 1 81 ? 3.741 -1.481 -8.934 1.00 90.56 81 VAL A CA 1
ATOM 611 C C . VAL A 1 81 ? 4.290 -2.681 -8.167 1.00 90.56 81 VAL A C 1
ATOM 613 O O . VAL A 1 81 ? 3.536 -3.555 -7.729 1.00 90.56 81 VAL A O 1
ATOM 616 N N . SER A 1 82 ? 5.610 -2.755 -8.025 1.00 92.62 82 SER A N 1
ATOM 617 C CA . SER A 1 82 ? 6.270 -3.797 -7.244 1.00 92.62 82 SER A CA 1
ATOM 618 C C . SER A 1 82 ? 6.046 -3.556 -5.752 1.00 92.62 82 SER A C 1
ATOM 620 O O . SER A 1 82 ? 6.212 -2.446 -5.245 1.00 92.62 82 SER A O 1
ATOM 622 N N . MET A 1 83 ? 5.712 -4.615 -5.024 1.00 88.00 83 MET A N 1
ATOM 623 C CA . MET A 1 83 ? 5.417 -4.586 -3.588 1.00 88.00 83 MET A CA 1
ATOM 624 C C . MET A 1 83 ? 6.603 -5.012 -2.718 1.00 88.00 83 MET A C 1
ATOM 626 O O . MET A 1 83 ? 6.516 -4.974 -1.487 1.00 88.00 83 MET A O 1
ATOM 630 N N . ALA A 1 84 ? 7.698 -5.445 -3.342 1.00 89.06 84 ALA A N 1
ATOM 631 C CA . ALA A 1 84 ? 8.850 -6.019 -2.667 1.00 89.06 84 ALA A CA 1
ATOM 632 C C . ALA A 1 84 ? 10.163 -5.529 -3.279 1.00 89.06 84 ALA A C 1
ATOM 634 O O . ALA A 1 84 ? 10.255 -5.279 -4.481 1.00 89.06 84 ALA A O 1
ATOM 635 N N . ASP A 1 85 ? 11.185 -5.437 -2.431 1.00 92.38 85 ASP A N 1
ATOM 636 C CA . ASP A 1 85 ? 12.557 -5.246 -2.881 1.00 92.38 85 ASP A CA 1
ATOM 637 C C . ASP A 1 85 ? 13.112 -6.549 -3.467 1.00 92.38 85 ASP A C 1
ATOM 639 O O . ASP A 1 85 ? 12.798 -7.640 -2.984 1.00 92.38 85 ASP A O 1
ATOM 643 N N . ALA A 1 86 ? 13.955 -6.422 -4.494 1.00 93.00 86 ALA A N 1
ATOM 644 C CA . ALA A 1 86 ? 14.516 -7.542 -5.250 1.00 93.00 86 ALA A CA 1
ATOM 645 C C . ALA A 1 86 ? 13.445 -8.469 -5.868 1.00 93.00 86 ALA A C 1
ATOM 647 O O . ALA A 1 86 ? 13.607 -9.691 -5.919 1.00 93.00 86 ALA A O 1
ATOM 648 N N . ASN A 1 87 ? 12.347 -7.888 -6.353 1.00 94.62 87 ASN A N 1
ATOM 649 C CA . ASN A 1 87 ? 11.296 -8.612 -7.044 1.00 94.62 87 ASN A CA 1
ATOM 650 C C . ASN A 1 87 ? 11.755 -9.037 -8.448 1.00 94.62 87 ASN A C 1
ATOM 652 O O . ASN A 1 87 ? 12.107 -8.212 -9.292 1.00 94.62 87 ASN A O 1
ATOM 656 N N . VAL A 1 88 ? 11.739 -10.348 -8.681 1.00 95.69 88 VAL A N 1
ATOM 657 C CA . VAL A 1 88 ? 12.123 -10.991 -9.947 1.00 95.69 88 VAL A CA 1
ATOM 658 C C . VAL A 1 88 ? 10.965 -11.727 -10.614 1.00 95.69 88 VAL A C 1
ATOM 660 O O . VAL A 1 88 ? 11.151 -12.346 -11.660 1.00 95.69 88 VAL A O 1
ATOM 663 N N . TRP A 1 89 ? 9.789 -11.710 -9.993 1.00 94.38 89 TRP A N 1
ATOM 664 C CA . TRP A 1 89 ? 8.614 -12.405 -10.496 1.00 94.38 89 TRP A CA 1
ATOM 665 C C . TRP A 1 89 ? 7.913 -11.564 -11.559 1.00 94.38 89 TRP A C 1
ATOM 667 O O . TRP A 1 89 ? 8.048 -10.340 -11.595 1.00 94.38 89 TRP A O 1
ATOM 677 N N . GLU A 1 90 ? 7.169 -12.229 -12.432 1.00 95.12 90 GLU A N 1
ATOM 678 C CA . GLU A 1 90 ? 6.358 -11.583 -13.461 1.00 95.12 90 GLU A CA 1
ATOM 679 C C . GLU A 1 90 ? 5.107 -10.926 -12.840 1.00 95.12 90 GLU A C 1
ATOM 681 O O . GLU A 1 90 ? 4.523 -11.483 -11.896 1.00 95.12 90 GLU A O 1
ATOM 686 N N . PRO A 1 91 ? 4.680 -9.739 -13.313 1.00 93.12 91 PRO A N 1
ATOM 687 C CA . PRO A 1 91 ? 3.421 -9.135 -12.901 1.00 93.12 91 PRO A CA 1
ATOM 688 C C . PRO A 1 91 ? 2.239 -10.079 -13.127 1.00 93.12 91 PRO A C 1
ATOM 690 O O . PRO A 1 91 ? 2.196 -10.822 -14.098 1.00 93.12 91 PRO A O 1
ATOM 693 N N . GLY A 1 92 ? 1.297 -10.095 -12.184 1.00 87.56 92 GLY A N 1
ATOM 694 C CA . GLY A 1 92 ? 0.204 -11.074 -12.164 1.00 87.56 92 GLY A CA 1
ATOM 695 C C . GLY A 1 92 ? 0.565 -12.443 -11.568 1.00 87.56 92 GLY A C 1
ATOM 696 O O . GLY A 1 92 ? -0.344 -13.189 -11.213 1.00 87.56 92 GLY A O 1
ATOM 697 N N . VAL A 1 93 ? 1.852 -12.767 -11.375 1.00 91.12 93 VAL A N 1
ATOM 698 C CA . VAL A 1 93 ? 2.268 -13.994 -10.669 1.00 91.12 93 VAL A CA 1
ATOM 699 C C . VAL A 1 93 ? 2.381 -13.755 -9.166 1.00 91.12 93 VAL A C 1
ATOM 701 O O . VAL A 1 93 ? 1.735 -14.453 -8.387 1.00 91.12 93 VAL A O 1
ATOM 704 N N . SER A 1 94 ? 3.240 -12.821 -8.739 1.00 90.00 94 SER A N 1
ATOM 705 C CA . SER A 1 94 ? 3.480 -12.546 -7.315 1.00 90.00 94 SER A CA 1
ATOM 706 C C . SER A 1 94 ? 4.300 -11.271 -7.103 1.00 90.00 94 SER A C 1
ATOM 708 O O . SER A 1 94 ? 5.143 -10.936 -7.928 1.00 90.00 94 SER A O 1
ATOM 710 N N . GLY A 1 95 ? 4.092 -10.573 -5.985 1.00 88.94 95 GLY A N 1
ATOM 711 C CA . GLY A 1 95 ? 4.887 -9.404 -5.596 1.00 88.94 95 GLY A CA 1
ATOM 712 C C . GLY A 1 95 ? 4.550 -8.110 -6.340 1.00 88.94 95 GLY A C 1
ATOM 713 O O . GLY A 1 95 ? 5.271 -7.128 -6.187 1.00 88.94 95 GLY A O 1
ATOM 714 N N . TRP A 1 96 ? 3.462 -8.080 -7.110 1.00 90.44 96 TRP A N 1
ATOM 715 C CA . TRP A 1 96 ? 3.006 -6.912 -7.867 1.00 90.44 96 TRP A CA 1
ATOM 716 C C . TRP A 1 96 ? 1.565 -6.561 -7.521 1.00 90.44 96 TRP A C 1
ATOM 718 O O . TRP A 1 96 ? 0.762 -7.446 -7.225 1.00 90.44 96 TRP A O 1
ATOM 728 N N . ARG A 1 97 ? 1.219 -5.278 -7.626 1.00 87.50 97 ARG A N 1
ATOM 729 C CA . ARG A 1 97 ? -0.171 -4.812 -7.630 1.00 87.50 97 ARG A CA 1
ATOM 730 C C . ARG A 1 97 ? -0.495 -4.088 -8.919 1.00 87.50 97 ARG A C 1
ATOM 732 O O . ARG A 1 97 ? 0.359 -3.336 -9.388 1.00 87.50 97 ARG A O 1
ATOM 739 N N . PRO A 1 98 ? -1.696 -4.280 -9.480 1.00 88.06 98 PRO A N 1
ATOM 740 C CA . PRO A 1 98 ? -2.126 -3.452 -10.588 1.00 88.06 98 PRO A CA 1
ATOM 741 C C . PRO A 1 98 ? -2.251 -1.997 -10.121 1.00 88.06 98 PRO A C 1
ATOM 743 O O . PRO A 1 98 ? -2.514 -1.718 -8.949 1.00 88.06 98 PRO A O 1
ATOM 746 N N . LEU A 1 99 ? -2.067 -1.075 -11.055 1.00 83.75 99 LEU A N 1
ATOM 747 C CA . LEU A 1 99 ? -2.411 0.334 -10.921 1.00 83.75 99 LEU A CA 1
ATOM 748 C C . LEU A 1 99 ? -3.482 0.660 -11.958 1.00 83.75 99 LEU A C 1
ATOM 750 O O . LEU A 1 99 ? -3.427 0.151 -13.081 1.00 83.75 99 LEU A O 1
ATOM 754 N N . ALA A 1 100 ? -4.428 1.521 -11.595 1.00 78.38 100 ALA A N 1
ATOM 755 C CA . ALA A 1 100 ? -5.355 2.077 -12.569 1.00 78.38 100 ALA A CA 1
ATOM 756 C C . ALA A 1 100 ? -4.605 2.984 -13.567 1.00 78.38 100 ALA A C 1
ATOM 758 O O . ALA A 1 100 ? -3.518 3.498 -13.275 1.00 78.38 100 ALA A O 1
ATOM 759 N N . GLU A 1 101 ? -5.165 3.179 -14.766 1.00 70.62 101 GLU A N 1
ATOM 760 C CA . GLU A 1 101 ? -4.520 3.977 -15.823 1.00 70.62 101 GLU A CA 1
ATOM 761 C C . GLU A 1 101 ? -4.242 5.419 -15.380 1.00 70.62 101 GLU A C 1
ATOM 763 O O . GLU A 1 101 ? -3.172 5.964 -15.665 1.00 70.62 101 GLU A O 1
ATOM 768 N N . ASP A 1 102 ? -5.160 5.995 -14.607 1.00 71.25 102 ASP A N 1
ATOM 769 C CA . ASP A 1 102 ? -5.077 7.337 -14.028 1.00 71.25 102 ASP A CA 1
ATOM 770 C C . ASP A 1 102 ? -4.131 7.434 -12.815 1.00 71.25 102 ASP A C 1
ATOM 772 O O . ASP A 1 102 ? -3.938 8.514 -12.257 1.00 71.25 102 ASP A O 1
ATOM 776 N N . GLY A 1 103 ? -3.500 6.324 -12.417 1.00 63.12 103 GLY A N 1
ATOM 777 C CA . GLY A 1 103 ? -2.639 6.252 -11.239 1.00 63.12 103 GLY A CA 1
ATOM 778 C C . GLY A 1 103 ? -3.398 6.159 -9.914 1.00 63.12 103 GLY A C 1
ATOM 779 O O . GLY A 1 103 ? -2.764 6.252 -8.863 1.00 63.12 103 GLY A O 1
ATOM 780 N N . SER A 1 104 ? -4.720 5.965 -9.945 1.00 68.75 104 SER A N 1
ATOM 781 C CA . SER A 1 104 ? -5.499 5.585 -8.768 1.00 68.75 104 SER A CA 1
ATOM 782 C C . SER A 1 104 ? -5.255 4.116 -8.384 1.00 68.75 104 SER A C 1
ATOM 784 O O . SER A 1 104 ? -4.412 3.410 -8.955 1.00 68.75 104 SER A O 1
ATOM 786 N N . TYR A 1 105 ? -5.955 3.655 -7.348 1.00 72.25 105 TYR A N 1
ATOM 787 C CA . TYR A 1 105 ? -5.802 2.306 -6.819 1.00 72.25 105 TYR A CA 1
ATOM 788 C C . TYR A 1 105 ? -6.187 1.273 -7.877 1.00 72.25 105 TYR A C 1
ATOM 790 O O . TYR A 1 105 ? -7.269 1.343 -8.455 1.00 72.25 105 TYR A O 1
ATOM 798 N N . GLY A 1 106 ? -5.304 0.310 -8.138 1.00 80.50 106 GLY A N 1
ATOM 799 C CA . GLY A 1 106 ? -5.628 -0.753 -9.078 1.00 80.50 106 GLY A CA 1
ATOM 800 C C . GLY A 1 106 ? -6.705 -1.693 -8.555 1.00 80.50 106 GLY A C 1
ATOM 801 O O . GLY A 1 106 ? -7.037 -1.713 -7.364 1.00 80.50 106 GLY A O 1
ATOM 802 N N . GLU A 1 107 ? -7.228 -2.493 -9.477 1.00 86.00 107 GLU A N 1
ATOM 803 C CA . GLU A 1 107 ? -8.229 -3.507 -9.176 1.00 86.00 107 GLU A CA 1
ATOM 804 C C . GLU A 1 107 ? -7.733 -4.491 -8.110 1.00 86.00 107 GLU A C 1
ATOM 806 O O . GLU A 1 107 ? -6.555 -4.856 -8.048 1.00 86.00 107 GLU A O 1
ATOM 811 N N . TRP A 1 108 ? -8.641 -4.940 -7.254 1.00 90.81 108 TRP A N 1
ATOM 812 C CA . TRP A 1 108 ? -8.380 -6.039 -6.349 1.00 90.81 108 TRP A CA 1
ATOM 813 C C . TRP A 1 108 ? -8.061 -7.293 -7.165 1.00 90.81 108 TRP A C 1
ATOM 815 O O . TRP A 1 108 ? -8.730 -7.619 -8.146 1.00 90.81 108 TRP A O 1
ATOM 825 N N . VAL A 1 109 ? -7.036 -8.016 -6.728 1.00 89.62 109 VAL A N 1
ATOM 826 C CA . VAL A 1 109 ? -6.596 -9.271 -7.329 1.00 89.62 109 VAL A CA 1
ATOM 827 C C . VAL A 1 109 ? -6.459 -10.291 -6.215 1.00 89.62 109 VAL A C 1
ATOM 829 O O . VAL A 1 109 ? -5.870 -10.006 -5.174 1.00 89.62 109 VAL A O 1
ATOM 832 N N . GLN A 1 110 ? -6.973 -11.498 -6.449 1.00 90.06 110 GLN A N 1
ATOM 833 C CA . GLN A 1 110 ? -6.823 -12.612 -5.519 1.00 90.06 110 GLN A CA 1
ATOM 834 C C . GLN A 1 110 ? -5.331 -12.875 -5.249 1.00 90.06 110 GLN A C 1
ATOM 836 O O . GLN A 1 110 ? -4.598 -13.205 -6.187 1.00 90.06 110 GLN A O 1
ATOM 841 N N . PRO A 1 111 ? -4.866 -12.795 -3.987 1.00 90.12 111 PRO A N 1
ATOM 842 C CA . PRO A 1 111 ? -3.479 -13.104 -3.660 1.00 90.12 111 PRO A CA 1
ATOM 843 C C . PRO A 1 111 ? -3.120 -14.546 -4.023 1.00 90.12 111 PRO A C 1
ATOM 845 O O . PRO A 1 111 ? -3.803 -15.484 -3.604 1.00 90.12 111 PRO A O 1
ATOM 848 N N . ALA A 1 112 ? -2.035 -14.730 -4.780 1.00 84.62 112 ALA A N 1
ATOM 849 C CA . ALA A 1 112 ? -1.568 -16.054 -5.184 1.00 84.62 112 ALA A CA 1
ATOM 850 C C . ALA A 1 112 ? -0.865 -16.787 -4.030 1.00 84.62 112 ALA A C 1
ATOM 852 O O . ALA A 1 112 ? -0.911 -18.018 -3.935 1.00 84.62 112 ALA A O 1
ATOM 853 N N . ARG A 1 113 ? -0.187 -16.039 -3.149 1.00 83.25 113 ARG A N 1
ATOM 854 C CA . ARG A 1 113 ? 0.538 -16.553 -1.981 1.00 83.25 113 ARG A CA 1
ATOM 855 C C . ARG A 1 113 ? 0.345 -15.643 -0.771 1.00 83.25 113 ARG A C 1
ATOM 857 O O . ARG A 1 113 ? -0.077 -14.499 -0.888 1.00 83.25 113 ARG A O 1
ATOM 864 N N . ALA A 1 114 ? 0.709 -16.146 0.409 1.00 83.12 114 ALA A N 1
ATOM 865 C CA . ALA A 1 114 ? 0.546 -15.416 1.668 1.00 83.12 114 ALA A CA 1
ATOM 866 C C . ALA A 1 114 ? 1.231 -14.036 1.669 1.00 83.12 114 ALA A C 1
ATOM 868 O O . ALA A 1 114 ? 0.719 -13.100 2.270 1.00 83.12 114 ALA A O 1
ATOM 869 N N . HIS A 1 115 ? 2.372 -13.892 0.987 1.00 80.62 115 HIS A N 1
ATOM 870 C CA . HIS A 1 115 ? 3.086 -12.614 0.902 1.00 80.62 115 HIS A CA 1
ATOM 871 C C . HIS A 1 115 ? 2.517 -11.641 -0.140 1.00 80.62 115 HIS A C 1
ATOM 873 O O . HIS A 1 115 ? 2.955 -10.494 -0.172 1.00 80.62 115 HIS A O 1
ATOM 879 N N . ASP A 1 116 ? 1.548 -12.072 -0.951 1.00 86.88 116 ASP A N 1
ATOM 880 C CA . ASP A 1 116 ? 0.782 -11.202 -1.853 1.00 86.88 116 ASP A CA 1
ATOM 881 C C . ASP A 1 116 ? -0.460 -10.616 -1.161 1.00 86.88 116 ASP A C 1
ATOM 883 O O . ASP A 1 116 ? -1.115 -9.729 -1.708 1.00 86.88 116 ASP A O 1
ATOM 887 N N . ALA A 1 117 ? -0.803 -11.118 0.031 1.00 89.44 117 ALA A N 1
ATOM 888 C CA . ALA A 1 117 ? -1.993 -10.701 0.754 1.00 89.44 117 ALA A CA 1
ATOM 889 C C . ALA A 1 117 ? -1.924 -9.219 1.154 1.00 89.44 117 ALA A C 1
ATOM 891 O O . ALA A 1 117 ? -0.855 -8.681 1.465 1.00 89.44 117 ALA A O 1
ATOM 892 N N . TYR A 1 118 ? -3.081 -8.558 1.141 1.00 89.19 118 TYR A N 1
ATOM 893 C CA . TYR A 1 118 ? -3.183 -7.138 1.453 1.00 89.19 118 TYR A CA 1
ATOM 894 C C . TYR A 1 118 ? -2.904 -6.896 2.940 1.00 89.19 118 TYR A C 1
ATOM 896 O O . TYR A 1 118 ? -3.258 -7.693 3.803 1.00 89.19 118 TYR A O 1
ATOM 904 N N . ARG A 1 119 ? -2.212 -5.809 3.244 1.00 88.12 119 ARG A N 1
ATOM 905 C CA . ARG A 1 119 ? -1.900 -5.344 4.594 1.00 88.12 119 ARG A CA 1
ATOM 906 C C . ARG A 1 119 ? -2.968 -4.367 5.056 1.00 88.12 119 ARG A C 1
ATOM 908 O O . ARG A 1 119 ? -3.733 -3.850 4.240 1.00 88.12 119 ARG A O 1
ATOM 915 N N . ASP A 1 120 ? -2.995 -4.090 6.351 1.00 83.25 120 ASP A N 1
ATOM 916 C CA . ASP A 1 120 ? -3.822 -3.011 6.875 1.00 83.25 120 ASP A CA 1
ATOM 917 C C . ASP A 1 120 ? -3.500 -1.688 6.157 1.00 83.25 120 ASP A C 1
ATOM 919 O O . ASP A 1 120 ? -2.340 -1.359 5.890 1.00 83.25 120 ASP A O 1
ATOM 923 N N . GLY A 1 121 ? -4.544 -0.949 5.792 1.00 76.62 121 GLY A N 1
ATOM 924 C CA . GLY A 1 121 ? -4.427 0.330 5.101 1.00 76.62 121 GLY A CA 1
ATOM 925 C C . GLY A 1 121 ? -4.226 0.255 3.586 1.00 76.62 121 GLY A C 1
ATOM 926 O O . GLY A 1 121 ? -4.338 1.292 2.931 1.00 76.62 121 GLY A O 1
ATOM 927 N N . ASP A 1 122 ? -3.981 -0.924 3.009 1.00 85.88 122 ASP A N 1
ATOM 928 C CA . ASP A 1 122 ? -3.900 -1.072 1.555 1.00 85.88 122 ASP A CA 1
ATOM 929 C C . ASP A 1 122 ? -5.242 -0.783 0.889 1.00 85.88 122 ASP A C 1
ATOM 931 O O . ASP A 1 122 ? -6.288 -1.163 1.408 1.00 85.88 122 ASP A O 1
ATOM 935 N N . VAL A 1 123 ? -5.218 -0.134 -0.274 1.00 83.25 123 VAL A N 1
ATOM 936 C CA . VAL A 1 123 ? -6.430 0.306 -0.970 1.00 83.25 123 VAL A CA 1
ATOM 937 C C . VAL A 1 123 ? -6.521 -0.324 -2.358 1.00 83.25 123 VAL A C 1
ATOM 939 O O . VAL A 1 123 ? -5.513 -0.432 -3.057 1.00 83.25 123 VAL A O 1
ATOM 942 N N . VAL A 1 124 ? -7.727 -0.741 -2.740 1.00 88.12 124 VAL A N 1
ATOM 943 C CA . VAL A 1 124 ? -8.040 -1.412 -4.009 1.00 88.12 124 VAL A CA 1
ATOM 944 C C . VAL A 1 124 ? -9.329 -0.872 -4.615 1.00 88.12 124 VAL A C 1
ATOM 946 O O . VAL A 1 124 ? -10.215 -0.421 -3.891 1.00 88.12 124 VAL A O 1
ATOM 949 N N . LEU A 1 125 ? -9.455 -0.984 -5.933 1.00 85.94 125 LEU A N 1
ATOM 950 C CA . LEU A 1 125 ? -10.727 -0.875 -6.639 1.00 85.94 125 LEU A CA 1
ATOM 951 C C . LEU A 1 125 ? -11.373 -2.267 -6.731 1.00 85.94 125 LEU A C 1
ATOM 953 O O . LEU A 1 125 ? -10.738 -3.216 -7.172 1.00 85.94 125 LEU A O 1
ATOM 957 N N . TYR A 1 126 ? -12.624 -2.428 -6.333 1.00 87.56 126 TYR A N 1
ATOM 958 C CA . TYR A 1 126 ? -13.362 -3.681 -6.479 1.00 87.56 126 TYR A CA 1
ATOM 959 C C . TYR A 1 126 ? -14.801 -3.355 -6.862 1.00 87.56 126 TYR A C 1
ATOM 961 O O . TYR A 1 126 ? -15.451 -2.583 -6.163 1.00 87.56 126 TYR A O 1
ATOM 969 N N . ASP A 1 127 ? -15.277 -3.907 -7.981 1.00 86.88 127 ASP A N 1
ATOM 970 C CA . ASP A 1 127 ? -16.636 -3.660 -8.490 1.00 86.88 127 ASP A CA 1
ATOM 971 C C . ASP A 1 127 ? -16.971 -2.154 -8.597 1.00 86.88 127 ASP A C 1
ATOM 973 O O . ASP A 1 127 ? -17.963 -1.668 -8.062 1.00 86.88 127 ASP A O 1
ATOM 977 N N . GLY A 1 128 ? -16.053 -1.375 -9.186 1.00 81.56 128 GLY A N 1
ATOM 978 C CA . GLY A 1 128 ? -16.212 0.077 -9.361 1.00 81.56 128 GLY A CA 1
ATOM 979 C C . GLY A 1 128 ? -16.107 0.919 -8.079 1.00 81.56 128 GLY A C 1
ATOM 980 O O . GLY A 1 128 ? -16.197 2.143 -8.146 1.00 81.56 128 GLY A O 1
ATOM 981 N N . ARG A 1 129 ? -15.879 0.297 -6.917 1.00 82.75 129 ARG A N 1
ATOM 982 C CA . ARG A 1 129 ? -15.809 0.960 -5.606 1.00 82.75 129 ARG A CA 1
ATOM 983 C C . ARG A 1 129 ? -14.420 0.853 -4.989 1.00 82.75 129 ARG A C 1
ATOM 985 O O . ARG A 1 129 ? -13.711 -0.127 -5.201 1.00 82.75 129 ARG A O 1
ATOM 992 N N . VAL A 1 130 ? -14.017 1.844 -4.195 1.00 82.19 130 VAL A N 1
ATOM 993 C CA . VAL A 1 130 ? -12.692 1.849 -3.554 1.00 82.19 130 VAL A CA 1
ATOM 994 C C . VAL A 1 130 ? -12.794 1.311 -2.132 1.00 82.19 130 VAL A C 1
ATOM 996 O O . VAL A 1 130 ? -13.564 1.830 -1.329 1.00 82.19 130 VAL A O 1
ATOM 999 N N . TYR A 1 131 ? -11.971 0.321 -1.793 1.00 86.00 131 TYR A N 1
ATOM 1000 C CA . TYR A 1 131 ? -11.928 -0.306 -0.472 1.00 86.00 131 TYR A CA 1
ATOM 1001 C C . TYR A 1 131 ? -10.537 -0.217 0.148 1.00 86.00 131 TYR A C 1
ATOM 1003 O O . TYR A 1 131 ? -9.540 -0.434 -0.533 1.00 86.00 131 TYR A O 1
ATOM 1011 N N . ARG A 1 132 ? -10.465 0.032 1.459 1.00 85.38 132 ARG A N 1
ATOM 1012 C CA . ARG A 1 132 ? -9.253 -0.071 2.282 1.00 85.38 132 ARG A CA 1
ATOM 1013 C C . ARG A 1 132 ? -9.289 -1.346 3.112 1.00 85.38 132 ARG A C 1
ATOM 1015 O O . ARG A 1 132 ? -10.261 -1.572 3.820 1.00 85.38 132 ARG A O 1
ATOM 1022 N N . SER A 1 133 ? -8.240 -2.153 3.080 1.00 89.56 133 SER A N 1
ATOM 1023 C CA . SER A 1 133 ? -8.103 -3.311 3.962 1.00 89.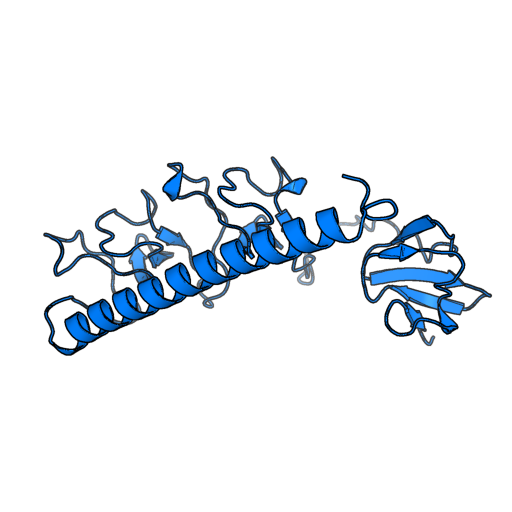56 133 SER A CA 1
ATOM 1024 C C . SER A 1 133 ? -7.964 -2.862 5.419 1.00 89.56 133 SER A C 1
ATOM 1026 O O . SER A 1 133 ? -7.262 -1.894 5.708 1.00 89.56 133 SER A O 1
ATOM 1028 N N . LEU A 1 134 ? -8.625 -3.578 6.326 1.00 81.12 134 LEU A N 1
ATOM 1029 C CA . LEU A 1 134 ? -8.630 -3.331 7.774 1.00 81.12 134 LEU A CA 1
ATOM 1030 C C . LEU A 1 134 ? -7.761 -4.322 8.561 1.00 81.12 134 LEU A C 1
ATOM 1032 O O . LEU A 1 134 ? -7.717 -4.278 9.791 1.00 81.12 134 LEU A O 1
ATOM 1036 N N . ILE A 1 135 ? -7.147 -5.285 7.870 1.00 78.69 135 ILE A N 1
ATOM 1037 C CA . ILE A 1 135 ? -6.379 -6.363 8.492 1.00 78.69 135 ILE A CA 1
ATOM 1038 C C . ILE A 1 135 ? -5.088 -6.626 7.720 1.00 78.69 135 ILE A C 1
ATOM 1040 O O . ILE A 1 135 ? -5.033 -6.492 6.495 1.00 78.69 135 ILE A O 1
ATOM 1044 N N . ASP A 1 136 ? -4.068 -7.079 8.448 1.00 86.81 136 ASP A N 1
ATOM 1045 C CA . ASP A 1 136 ? -2.845 -7.606 7.857 1.00 86.81 136 ASP A CA 1
ATOM 1046 C C . ASP A 1 136 ? -3.056 -9.017 7.302 1.00 86.81 136 ASP A C 1
ATOM 1048 O O . ASP A 1 136 ? -3.612 -9.891 7.968 1.00 86.81 136 ASP A O 1
ATOM 1052 N N . GLY A 1 137 ? -2.558 -9.259 6.089 1.00 87.50 137 GLY A N 1
ATOM 1053 C CA . GLY A 1 137 ? -2.666 -10.560 5.433 1.00 87.50 137 GLY A CA 1
ATOM 1054 C C . GLY A 1 137 ? -4.063 -10.856 4.880 1.00 87.50 137 GLY A C 1
ATOM 1055 O O . GLY A 1 137 ? -4.447 -12.020 4.782 1.00 87.50 137 GLY A O 1
ATOM 1056 N N . ASN A 1 138 ? -4.828 -9.825 4.519 1.00 92.94 138 ASN A N 1
ATOM 1057 C CA . ASN A 1 138 ? -6.147 -9.955 3.922 1.00 92.94 138 ASN A CA 1
ATOM 1058 C C . ASN A 1 138 ? -6.067 -10.616 2.537 1.00 92.94 138 ASN A C 1
ATOM 1060 O O . ASN A 1 138 ? -5.525 -10.051 1.583 1.00 92.94 138 ASN A O 1
ATOM 1064 N N . ALA A 1 139 ? -6.605 -11.831 2.440 1.00 93.62 139 ALA A N 1
ATOM 1065 C CA . ALA A 1 139 ? -6.619 -12.635 1.219 1.00 93.62 139 ALA A CA 1
ATOM 1066 C C . ALA A 1 139 ? -8.022 -12.825 0.626 1.00 93.62 139 ALA A C 1
ATOM 1068 O O . ALA A 1 139 ? -8.181 -13.574 -0.340 1.00 93.62 139 ALA A O 1
ATOM 1069 N N . TRP A 1 140 ? -9.029 -12.169 1.202 1.00 93.56 140 TRP A N 1
ATOM 1070 C CA . TRP A 1 140 ? -10.426 -12.281 0.798 1.00 93.56 140 TRP A CA 1
ATOM 1071 C C . TRP A 1 140 ? -10.875 -10.989 0.122 1.00 93.56 140 TRP A C 1
ATOM 1073 O O . TRP A 1 140 ? -10.453 -9.903 0.514 1.00 93.56 140 TRP A O 1
ATOM 1083 N N . SER A 1 141 ? -11.721 -11.093 -0.897 1.00 93.38 141 SER A N 1
ATOM 1084 C CA . SER A 1 141 ? -12.319 -9.937 -1.568 1.00 93.38 141 SER A CA 1
ATOM 1085 C C . SER A 1 141 ? -13.357 -9.231 -0.682 1.00 93.38 141 SER A C 1
ATOM 1087 O O . SER A 1 141 ? -13.853 -9.830 0.282 1.00 93.38 141 SER A O 1
ATOM 1089 N N . PRO A 1 142 ? -13.705 -7.968 -0.992 1.00 89.31 142 PRO A N 1
ATOM 1090 C CA . PRO A 1 142 ? -14.723 -7.217 -0.256 1.00 89.31 142 PRO A CA 1
ATOM 1091 C C . PRO A 1 142 ? -16.104 -7.880 -0.181 1.00 89.31 142 PRO A C 1
ATOM 1093 O O . PRO A 1 142 ? -16.793 -7.696 0.814 1.00 89.31 142 PRO A O 1
ATOM 1096 N N . ASP A 1 143 ? -16.505 -8.676 -1.173 1.00 88.31 143 ASP A N 1
ATOM 1097 C CA . ASP A 1 143 ? -17.773 -9.422 -1.170 1.00 88.31 143 ASP A CA 1
ATOM 1098 C C . ASP A 1 143 ? -17.717 -10.703 -0.316 1.00 88.31 143 ASP A C 1
ATOM 1100 O O . ASP A 1 143 ? -18.679 -11.046 0.371 1.00 88.31 143 ASP A O 1
ATOM 1104 N N . VAL A 1 144 ? -16.580 -11.401 -0.323 1.00 90.31 144 VAL A N 1
ATOM 1105 C CA . VAL A 1 144 ? -16.379 -12.657 0.414 1.00 90.31 144 VAL A CA 1
ATOM 1106 C C . VAL A 1 144 ? -16.172 -12.399 1.905 1.00 90.31 144 VAL A C 1
ATOM 1108 O O . VAL A 1 144 ? -16.665 -13.161 2.738 1.00 90.31 144 VAL A O 1
ATOM 1111 N N . TYR A 1 145 ? -15.442 -11.339 2.261 1.00 88.12 145 TYR A N 1
ATOM 1112 C CA . TYR A 1 145 ? -15.217 -10.960 3.655 1.00 88.12 145 TYR A CA 1
ATOM 1113 C C . TYR A 1 145 ? -15.321 -9.441 3.863 1.00 88.12 145 TYR A C 1
ATOM 1115 O O . TYR A 1 145 ? -14.306 -8.776 4.087 1.00 88.12 145 TYR A O 1
ATOM 1123 N N . PRO A 1 146 ? -16.547 -8.882 3.867 1.00 85.56 146 PRO A N 1
ATOM 1124 C CA . PRO A 1 146 ? -16.762 -7.440 4.002 1.00 85.56 146 PRO A CA 1
ATOM 1125 C C . PRO A 1 146 ? -16.144 -6.842 5.269 1.00 85.56 146 PRO A C 1
ATOM 1127 O O . PRO A 1 146 ? -15.626 -5.735 5.241 1.00 85.56 146 PRO A O 1
ATOM 1130 N N . GLY A 1 147 ? -16.116 -7.593 6.377 1.00 76.25 147 GLY A N 1
ATOM 1131 C CA . GLY A 1 147 ? -15.519 -7.138 7.639 1.00 76.25 147 GLY A CA 1
ATOM 1132 C C . GLY A 1 147 ? -14.000 -6.921 7.591 1.00 76.25 147 GLY A C 1
ATOM 1133 O O . GLY A 1 147 ? -13.445 -6.318 8.505 1.00 76.25 147 GLY A O 1
ATOM 1134 N N . GLY A 1 148 ? -13.319 -7.402 6.546 1.00 82.56 148 GLY A N 1
ATOM 1135 C CA . GLY A 1 148 ? -11.903 -7.130 6.298 1.00 82.56 148 GLY A CA 1
ATOM 1136 C C . GLY A 1 148 ? -11.644 -5.832 5.533 1.00 82.56 148 GLY A C 1
ATOM 1137 O O . GLY A 1 148 ? -10.480 -5.492 5.327 1.00 82.56 148 GLY A O 1
ATOM 1138 N N . TRP A 1 149 ? -12.690 -5.120 5.102 1.00 89.75 149 TRP A N 1
ATOM 1139 C CA . TRP A 1 149 ? -12.585 -3.970 4.211 1.00 89.75 149 TRP A CA 1
ATOM 1140 C C . TRP A 1 149 ? -13.449 -2.797 4.682 1.00 89.75 149 TRP A C 1
ATOM 1142 O O . TRP A 1 149 ? -14.563 -2.959 5.168 1.00 89.75 149 TRP A O 1
ATOM 1152 N N . LEU A 1 150 ? -12.938 -1.588 4.487 1.00 84.00 150 LEU A N 1
ATOM 1153 C CA . LEU A 1 150 ? -13.655 -0.332 4.641 1.00 84.00 150 LEU A CA 1
ATOM 1154 C C . LEU A 1 150 ? -13.917 0.253 3.256 1.00 84.00 150 LEU A C 1
ATOM 1156 O O . LEU A 1 150 ? -12.969 0.564 2.539 1.00 84.00 150 LEU A O 1
ATOM 1160 N N . LEU A 1 151 ? -15.184 0.433 2.894 1.00 87.44 151 LEU A N 1
ATOM 1161 C CA . LEU A 1 151 ? -15.573 1.188 1.704 1.00 87.44 151 LEU A CA 1
ATOM 1162 C C . LEU A 1 151 ? -15.163 2.665 1.877 1.00 87.44 151 LEU A C 1
ATOM 1164 O O . LEU A 1 151 ? -15.522 3.289 2.873 1.00 87.44 151 LEU A O 1
ATOM 1168 N N . ILE A 1 152 ? -14.372 3.204 0.944 1.00 81.50 152 ILE A N 1
ATOM 1169 C CA . ILE A 1 152 ? -13.863 4.588 0.965 1.00 81.50 152 ILE A CA 1
ATOM 1170 C C . ILE A 1 152 ? -14.721 5.511 0.102 1.00 81.50 152 ILE A C 1
ATOM 1172 O O . ILE A 1 152 ? -14.987 6.641 0.504 1.00 81.50 152 ILE A O 1
ATOM 1176 N N . THR A 1 153 ? -15.127 5.055 -1.080 1.00 67.56 153 THR A N 1
ATOM 1177 C CA . THR A 1 153 ? -16.054 5.784 -1.948 1.00 67.56 153 THR A CA 1
ATOM 1178 C C . THR A 1 153 ? -17.300 4.952 -2.154 1.00 67.56 153 THR A C 1
ATOM 1180 O O . THR A 1 153 ? -17.225 3.818 -2.628 1.00 67.56 153 THR A O 1
ATOM 1183 N N . GLU A 1 154 ? -18.451 5.527 -1.815 1.00 52.66 154 GLU A N 1
ATOM 1184 C CA . GLU A 1 154 ? -19.700 5.071 -2.405 1.00 52.66 154 GLU A CA 1
ATOM 1185 C C . GLU A 1 154 ? -19.665 5.387 -3.900 1.00 52.66 154 GLU A C 1
ATOM 1187 O O . GLU A 1 154 ? -18.970 6.293 -4.361 1.00 52.66 154 GLU A O 1
ATOM 1192 N N . HIS A 1 155 ? -20.332 4.545 -4.664 1.00 37.72 155 HIS A N 1
ATOM 1193 C CA . HIS A 1 155 ? -20.354 4.608 -6.109 1.00 37.72 155 HIS A CA 1
ATOM 1194 C C . HIS A 1 155 ? -20.957 5.950 -6.561 1.00 37.72 155 HIS A C 1
ATOM 1196 O O . HIS A 1 155 ? -22.139 6.186 -6.329 1.00 37.72 155 HIS A O 1
ATOM 1202 N N . ASP A 1 156 ? -20.170 6.818 -7.206 1.00 34.81 156 ASP A N 1
ATOM 1203 C CA . ASP A 1 156 ? -20.722 7.905 -8.025 1.00 34.81 156 ASP A CA 1
ATOM 1204 C C . ASP A 1 156 ? -21.252 7.287 -9.328 1.00 34.81 156 ASP A C 1
ATOM 1206 O O . ASP A 1 156 ? -20.634 7.361 -10.392 1.00 34.81 156 ASP A O 1
ATOM 1210 N N . ASP A 1 157 ? -22.405 6.633 -9.227 1.00 34.56 157 ASP A N 1
ATOM 1211 C CA . ASP A 1 157 ? -23.189 6.169 -10.365 1.00 34.56 157 ASP A CA 1
ATOM 1212 C C . ASP A 1 157 ? -23.993 7.341 -10.936 1.00 34.56 157 ASP A C 1
ATOM 1214 O O . ASP A 1 157 ? -25.185 7.523 -10.693 1.00 34.56 157 ASP A O 1
ATOM 1218 N N . ALA A 1 158 ? -23.309 8.196 -11.690 1.00 34.69 158 ALA A N 1
ATOM 1219 C CA . ALA A 1 158 ? -23.945 9.260 -12.454 1.00 34.69 158 ALA A CA 1
ATOM 1220 C C . ALA A 1 158 ? -23.381 9.327 -13.877 1.00 34.69 158 ALA A C 1
ATOM 1222 O O . ALA A 1 158 ? -22.775 10.321 -14.276 1.00 34.69 158 ALA A O 1
ATOM 1223 N N . ALA A 1 159 ? -23.625 8.276 -14.666 1.00 34.69 159 ALA A N 1
ATOM 1224 C CA . ALA A 1 159 ? -23.665 8.370 -16.127 1.00 34.69 159 ALA A CA 1
ATOM 1225 C C . ALA A 1 159 ? -24.544 7.267 -16.754 1.00 34.69 159 ALA A C 1
ATOM 1227 O O . ALA A 1 159 ? -24.050 6.370 -17.422 1.00 34.69 159 ALA A O 1
ATOM 1228 N N . GLY A 1 160 ? -25.853 7.383 -16.512 1.00 35.09 160 GLY A N 1
ATOM 1229 C CA . GLY A 1 160 ? -26.967 7.063 -17.415 1.00 35.09 160 GLY A CA 1
ATOM 1230 C C . GLY A 1 160 ? -26.910 5.818 -18.304 1.00 35.09 160 GLY A C 1
ATOM 1231 O O . GLY A 1 160 ? -26.325 5.857 -19.380 1.00 35.09 160 GLY A O 1
ATOM 1232 N N . GLU A 1 161 ? -27.742 4.837 -17.963 1.00 40.34 161 GLU A N 1
ATOM 1233 C CA . GLU A 1 161 ? -28.767 4.322 -18.875 1.00 40.34 161 GLU A CA 1
ATOM 1234 C C . GLU A 1 161 ? -30.005 3.956 -18.037 1.00 40.34 161 GLU A C 1
ATOM 1236 O O . GLU A 1 161 ? -29.887 3.388 -16.955 1.00 40.34 161 GLU A O 1
ATOM 1241 N N . ASP A 1 162 ? -31.173 4.398 -18.502 1.00 47.53 162 ASP A N 1
ATOM 1242 C CA . ASP A 1 162 ? -32.455 4.357 -17.797 1.00 47.53 162 ASP A CA 1
ATOM 1243 C C . ASP A 1 162 ? -32.856 2.922 -17.388 1.00 47.53 162 ASP A C 1
ATOM 1245 O O . ASP A 1 162 ? -33.191 2.109 -18.252 1.00 47.53 162 ASP A O 1
ATOM 1249 N N . ASP A 1 163 ? -32.906 2.621 -16.084 1.00 41.28 163 ASP A N 1
ATOM 1250 C CA . ASP A 1 163 ? -33.769 1.561 -15.547 1.00 41.28 163 ASP A CA 1
ATOM 1251 C C . ASP A 1 163 ? -34.278 1.908 -14.138 1.00 41.28 163 ASP A C 1
ATOM 1253 O O . ASP A 1 163 ? -33.558 2.389 -13.264 1.00 41.28 163 ASP A O 1
ATOM 1257 N N . ASP A 1 164 ? -35.570 1.680 -13.953 1.00 39.47 164 ASP A N 1
ATOM 1258 C CA . ASP A 1 164 ? -36.455 2.260 -12.943 1.00 39.47 164 ASP A CA 1
ATOM 1259 C C . ASP A 1 164 ? -36.338 1.532 -11.581 1.00 39.47 164 ASP A C 1
ATOM 1261 O O . ASP A 1 164 ? -37.295 0.938 -11.083 1.00 39.47 164 ASP A O 1
ATOM 1265 N N . HIS A 1 165 ? -35.155 1.552 -10.956 1.00 34.12 165 HIS A N 1
ATOM 1266 C CA . HIS A 1 165 ? -34.939 0.998 -9.609 1.00 34.12 165 HIS A CA 1
ATOM 1267 C C . HIS A 1 165 ? -34.479 2.071 -8.615 1.00 34.12 165 HIS A C 1
ATOM 1269 O O . HIS A 1 165 ? -33.393 2.022 -8.044 1.00 34.12 165 HIS A O 1
ATOM 1275 N N . GLN A 1 166 ? -35.359 3.041 -8.367 1.00 30.06 166 GLN A N 1
ATOM 1276 C CA . GLN A 1 166 ? -35.288 3.889 -7.182 1.00 30.06 166 GLN A CA 1
ATOM 1277 C C . GLN A 1 166 ? -35.640 3.031 -5.951 1.00 30.06 166 GLN A C 1
ATOM 1279 O O . GLN A 1 166 ? -36.820 2.821 -5.661 1.00 30.06 166 GLN A O 1
ATOM 1284 N N . GLU A 1 167 ? -34.648 2.528 -5.206 1.00 43.62 167 GLU A N 1
ATOM 1285 C CA . GLU A 1 167 ? -34.927 2.201 -3.804 1.00 43.62 167 GLU A CA 1
ATOM 1286 C C . GLU A 1 167 ? -35.308 3.518 -3.104 1.00 43.62 167 GLU A C 1
ATOM 1288 O O . GLU A 1 167 ? -34.594 4.516 -3.249 1.00 43.62 167 GLU A O 1
ATOM 1293 N N . PRO A 1 168 ? -36.468 3.588 -2.427 1.00 32.91 168 PRO A N 1
ATOM 1294 C CA . PRO A 1 168 ? -36.890 4.818 -1.783 1.00 32.91 168 PRO A CA 1
ATOM 1295 C C . PRO A 1 168 ? -35.869 5.177 -0.706 1.00 32.91 168 PRO A C 1
ATOM 1297 O O . PRO A 1 168 ? -35.585 4.359 0.169 1.00 32.91 168 PRO A O 1
ATOM 1300 N N . ASP A 1 169 ? -35.352 6.406 -0.767 1.00 44.81 169 ASP A N 1
ATOM 1301 C CA . ASP A 1 169 ? -34.647 7.026 0.352 1.00 44.81 169 ASP A CA 1
ATOM 1302 C C . ASP A 1 169 ? -35.481 6.768 1.623 1.00 44.81 169 ASP A C 1
ATOM 1304 O O . ASP A 1 169 ? -36.652 7.172 1.662 1.00 44.81 169 ASP A O 1
ATOM 1308 N N . PRO A 1 170 ? -34.951 6.053 2.639 1.00 47.97 170 PRO A N 1
ATOM 1309 C CA . PRO A 1 170 ? -35.708 5.738 3.849 1.00 47.97 170 PRO A CA 1
ATOM 1310 C C . PRO A 1 170 ? -36.125 6.998 4.623 1.00 47.97 170 PRO A C 1
ATOM 1312 O O . PRO A 1 170 ? -36.903 6.902 5.576 1.00 47.97 170 PRO A O 1
ATOM 1315 N N . GLY A 1 171 ? -35.656 8.175 4.200 1.00 56.16 171 GLY A N 1
ATOM 1316 C CA . GLY A 1 171 ? -35.928 9.443 4.838 1.00 56.16 171 GLY A CA 1
ATOM 1317 C C . GLY A 1 171 ? -35.138 9.573 6.138 1.00 56.16 171 GLY A C 1
ATOM 1318 O O . GLY A 1 171 ? -34.472 8.636 6.591 1.00 56.16 171 GLY A O 1
ATOM 1319 N N . PRO A 1 172 ? -35.182 10.754 6.766 1.00 76.19 172 PRO A N 1
ATOM 1320 C CA . PRO A 1 172 ? -34.415 10.992 7.970 1.00 76.19 172 PRO A CA 1
ATOM 1321 C C . PRO A 1 172 ? -34.975 10.159 9.130 1.00 76.19 172 PRO A C 1
ATOM 1323 O O . PRO A 1 172 ? -36.168 10.183 9.444 1.00 76.19 172 PRO A O 1
ATOM 1326 N N . LEU A 1 173 ? -34.092 9.420 9.790 1.00 81.81 173 LEU A N 1
ATOM 1327 C CA . LEU A 1 173 ? -34.426 8.554 10.914 1.00 81.81 173 LEU A CA 1
ATOM 1328 C C . LEU A 1 173 ? -34.622 9.384 12.179 1.00 81.81 173 LEU A C 1
ATOM 1330 O O . LEU A 1 173 ? -33.965 10.394 12.375 1.00 81.81 173 LEU A O 1
ATOM 1334 N N . THR A 1 174 ? -35.502 8.985 13.093 1.00 87.12 174 THR A N 1
ATOM 1335 C CA . THR A 1 174 ? -35.576 9.685 14.388 1.00 87.12 174 THR A CA 1
ATOM 1336 C C . THR A 1 174 ? -34.302 9.412 15.194 1.00 87.12 174 THR A C 1
ATOM 1338 O O . THR A 1 174 ? -33.844 8.270 15.254 1.00 87.12 174 THR A O 1
ATOM 1341 N N . TRP A 1 175 ? -33.706 10.452 15.786 1.00 91.31 175 TRP A N 1
ATOM 1342 C CA . TRP A 1 175 ? -32.518 10.298 16.625 1.00 91.31 175 TRP A CA 1
ATOM 1343 C C . TRP A 1 175 ? -32.835 9.484 17.891 1.00 91.31 175 TRP A C 1
ATOM 1345 O O . TRP A 1 175 ? -33.803 9.775 18.595 1.00 91.31 175 TRP A O 1
ATOM 1355 N N . GLU A 1 176 ? -32.000 8.495 18.200 1.00 87.50 176 GLU A N 1
ATOM 1356 C CA . GLU A 1 176 ? -32.125 7.583 19.338 1.00 87.50 176 GLU A CA 1
ATOM 1357 C C . GLU A 1 176 ? -30.752 7.411 20.007 1.00 87.50 176 GLU A C 1
ATOM 1359 O O . GLU A 1 176 ? -29.762 7.232 19.293 1.00 87.50 176 GLU A O 1
ATOM 1364 N N . PRO A 1 177 ? -30.649 7.426 21.349 1.00 85.56 177 PRO A N 1
ATOM 1365 C CA . PRO A 1 177 ? -29.404 7.119 22.050 1.00 85.56 177 PRO A CA 1
ATOM 1366 C C . PRO A 1 177 ? -29.074 5.617 21.979 1.00 85.56 177 PRO A C 1
ATOM 1368 O O . PRO A 1 177 ? -29.963 4.768 21.993 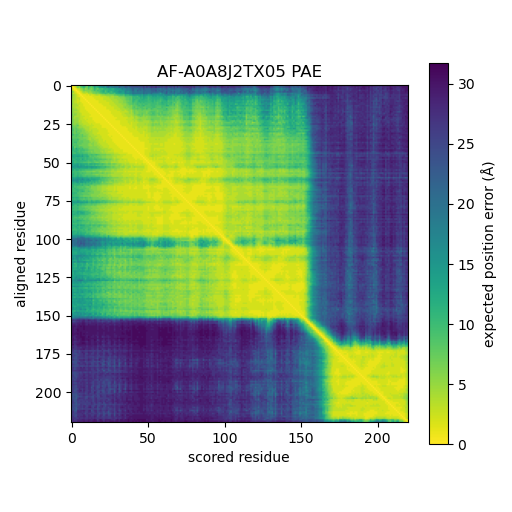1.00 85.56 177 PRO A O 1
ATOM 1371 N N . GLY A 1 178 ? -27.786 5.274 21.937 1.00 80.31 178 GLY A N 1
ATOM 1372 C CA . GLY A 1 178 ? -27.289 3.895 21.855 1.00 80.31 178 GLY A CA 1
ATOM 1373 C C . GLY A 1 178 ? -27.326 3.284 20.449 1.00 80.31 178 GLY A C 1
ATOM 1374 O O . GLY A 1 178 ? -26.868 2.152 20.260 1.00 80.31 178 GLY A O 1
ATOM 1375 N N . ARG A 1 179 ? -27.835 4.019 19.456 1.00 86.19 179 ARG A N 1
ATOM 1376 C CA . ARG A 1 179 ? -27.916 3.589 18.061 1.00 86.19 179 ARG A CA 1
ATOM 1377 C C . ARG A 1 179 ? -26.595 3.850 17.344 1.00 86.19 179 ARG A C 1
ATOM 1379 O O . ARG A 1 179 ? -25.996 4.911 17.488 1.00 86.19 179 ARG A O 1
ATOM 1386 N N . ALA A 1 180 ? -26.133 2.872 16.574 1.00 81.19 180 ALA A N 1
ATOM 1387 C CA . ALA A 1 180 ? -25.016 3.079 15.664 1.00 81.19 180 ALA A CA 1
ATOM 1388 C C . ALA A 1 180 ? -25.505 3.871 14.447 1.00 81.19 180 ALA A C 1
ATOM 1390 O O . ALA A 1 180 ? -26.472 3.459 13.807 1.00 81.19 180 ALA A O 1
ATOM 1391 N N . TYR A 1 181 ? -24.836 4.983 14.162 1.00 82.19 181 TYR A N 1
ATOM 1392 C CA . TYR A 1 181 ? -25.080 5.825 13.002 1.00 82.19 181 TYR A CA 1
ATOM 1393 C C . TYR A 1 181 ? -23.887 5.784 12.055 1.00 82.19 181 TYR A C 1
ATOM 1395 O O . TYR A 1 181 ? -22.729 5.882 12.483 1.00 82.19 181 TYR A O 1
ATOM 1403 N N . SER A 1 182 ? -24.181 5.675 10.764 1.00 78.62 182 SER A N 1
ATOM 1404 C CA . SER A 1 182 ? -23.185 5.773 9.700 1.00 78.62 182 SER A CA 1
ATOM 1405 C C . SER A 1 182 ? -22.978 7.234 9.306 1.00 78.62 182 SER A C 1
ATOM 1407 O O . SER A 1 182 ? -23.893 8.052 9.375 1.00 78.62 182 SER A O 1
ATOM 1409 N N . ILE A 1 183 ? -21.767 7.584 8.869 1.00 76.00 183 ILE A N 1
ATOM 1410 C CA . ILE A 1 183 ? -21.525 8.895 8.253 1.00 76.00 183 ILE A CA 1
ATOM 1411 C C . ILE A 1 183 ? -22.446 9.077 7.035 1.00 76.00 183 ILE A C 1
ATOM 1413 O O . ILE A 1 183 ? -22.675 8.136 6.286 1.00 76.00 183 ILE A O 1
ATOM 1417 N N . GLY A 1 184 ? -22.991 10.276 6.850 1.00 76.56 184 GLY A N 1
ATOM 1418 C CA . GLY A 1 184 ? -23.925 10.601 5.773 1.00 76.56 184 GLY A CA 1
ATOM 1419 C C . GLY A 1 184 ? -25.402 10.386 6.117 1.00 76.56 184 GLY A C 1
ATOM 1420 O O . GLY A 1 184 ? -26.235 11.059 5.507 1.00 76.56 184 GLY A O 1
ATOM 1421 N N . GLU A 1 185 ? -25.721 9.549 7.113 1.00 82.12 185 GLU A N 1
ATOM 1422 C CA . GLU A 1 185 ? -27.092 9.251 7.553 1.00 82.12 185 GLU A CA 1
ATOM 1423 C C . GLU A 1 185 ? -27.813 10.520 8.037 1.00 82.12 185 GLU A C 1
ATOM 1425 O O . GLU A 1 185 ? -27.218 11.376 8.703 1.00 82.12 185 GLU A O 1
ATOM 1430 N N . LEU A 1 186 ? -29.094 10.659 7.683 1.00 83.88 186 LEU A N 1
ATOM 1431 C CA . LEU A 1 186 ? -29.923 11.782 8.113 1.00 83.88 186 LEU A CA 1
ATOM 1432 C C . LEU A 1 186 ? -30.732 11.393 9.346 1.00 83.88 186 LEU A C 1
ATOM 1434 O O . LEU A 1 186 ? -31.439 10.386 9.343 1.00 83.88 186 LEU A O 1
ATOM 1438 N N . VAL A 1 187 ? -30.667 12.225 10.382 1.00 90.25 187 VAL A N 1
ATOM 1439 C CA . VAL A 1 187 ? -31.417 12.041 11.623 1.00 90.25 187 VAL A CA 1
ATOM 1440 C C . VAL A 1 187 ? -32.266 13.268 11.950 1.00 90.25 187 VAL A C 1
ATOM 1442 O O . VAL A 1 187 ? -31.806 14.401 11.840 1.00 90.25 187 VAL A O 1
ATOM 1445 N N . VAL A 1 188 ? -33.510 13.063 12.376 1.00 89.00 188 VAL A N 1
ATOM 1446 C CA . VAL A 1 188 ? -34.390 14.103 12.912 1.00 89.00 188 VAL A CA 1
ATOM 1447 C C . VAL A 1 188 ? -34.211 14.173 14.419 1.00 89.00 188 VAL A C 1
ATOM 1449 O O . VAL A 1 188 ? -34.483 13.208 15.137 1.00 89.00 188 VAL A O 1
ATOM 1452 N N . TYR A 1 189 ? -33.830 15.346 14.912 1.00 87.38 189 TYR A N 1
ATOM 1453 C CA . TYR A 1 189 ? -33.816 15.654 16.335 1.00 87.38 189 TYR A CA 1
ATOM 1454 C C . TYR A 1 189 ? -34.509 16.989 16.582 1.00 87.38 189 TYR A C 1
ATOM 1456 O O . TYR A 1 189 ? -34.159 18.007 15.991 1.00 87.38 189 TYR A O 1
ATOM 1464 N N . SER A 1 190 ? -35.521 16.991 17.454 1.00 87.62 190 SER A N 1
ATOM 1465 C CA . SER A 1 190 ? -36.327 18.186 17.769 1.00 87.62 190 SER A CA 1
ATOM 1466 C C . SER A 1 190 ? -36.921 18.894 16.538 1.00 87.62 190 SER A C 1
ATOM 1468 O O . SER A 1 190 ? -37.084 20.111 16.534 1.00 87.62 190 SER A O 1
ATOM 1470 N N . GLY A 1 191 ? -37.250 18.128 15.492 1.00 83.44 191 GLY A N 1
ATOM 1471 C CA . GLY A 1 191 ? -37.829 18.644 14.246 1.00 83.44 191 GLY A CA 1
ATOM 1472 C C . GLY A 1 191 ? -36.820 19.237 13.260 1.00 83.44 191 GLY A C 1
ATOM 1473 O O . GLY A 1 191 ? -37.232 19.716 12.211 1.00 83.44 191 GLY A O 1
ATOM 1474 N N . VAL A 1 192 ? -35.522 19.186 13.569 1.00 82.38 192 VAL A N 1
ATOM 1475 C CA . VAL A 1 192 ? -34.442 19.604 12.670 1.00 82.38 192 VAL A CA 1
ATOM 1476 C C . VAL A 1 192 ? -33.747 18.362 12.124 1.00 82.38 192 VAL A C 1
ATOM 1478 O O . VAL A 1 192 ? -33.509 17.403 12.863 1.00 82.38 192 VAL A O 1
ATOM 1481 N N . VAL A 1 193 ? -33.439 18.374 10.828 1.00 86.81 193 VAL A N 1
ATOM 1482 C CA . VAL A 1 193 ? -32.683 17.308 10.169 1.00 86.81 193 VAL A CA 1
ATOM 1483 C C . VAL A 1 193 ? -31.191 17.586 10.320 1.00 86.81 193 VAL A C 1
ATOM 1485 O O . VAL A 1 193 ? -30.719 18.690 10.055 1.00 86.81 193 VAL A O 1
ATOM 1488 N N . TYR A 1 194 ? -30.442 16.570 10.728 1.00 87.75 194 TYR A N 1
ATOM 1489 C CA . TYR A 1 194 ? -28.993 16.602 10.844 1.00 87.75 194 TYR A CA 1
ATOM 1490 C C . TYR A 1 194 ? -28.385 15.488 10.004 1.00 87.75 194 TYR A C 1
ATOM 1492 O O . TYR A 1 194 ? -28.873 14.363 10.011 1.00 87.75 194 TYR A O 1
ATOM 1500 N N . ARG A 1 195 ? -27.283 15.788 9.327 1.00 86.38 195 ARG A N 1
ATOM 1501 C CA . ARG A 1 195 ? -26.409 14.806 8.699 1.00 86.38 195 ARG A CA 1
ATOM 1502 C C . ARG A 1 195 ? -25.362 14.350 9.701 1.00 86.38 195 ARG A C 1
ATOM 1504 O O . ARG A 1 195 ? -24.683 15.179 10.303 1.00 86.38 195 ARG A O 1
ATOM 1511 N N . VAL A 1 196 ? -25.191 13.046 9.853 1.00 87.19 196 VAL A N 1
ATOM 1512 C CA . VAL A 1 196 ? -24.094 12.472 10.637 1.00 87.19 196 VAL A CA 1
ATOM 1513 C C . VAL A 1 196 ? -22.783 12.704 9.881 1.00 87.19 196 VAL A C 1
ATOM 1515 O O . VAL A 1 196 ? -22.648 12.292 8.733 1.00 87.19 196 VAL A O 1
ATOM 1518 N N . VAL A 1 197 ? -21.810 13.381 10.493 1.00 82.69 197 VAL A N 1
ATOM 1519 C CA . VAL A 1 197 ? -20.520 13.723 9.847 1.00 82.69 197 VAL A CA 1
ATOM 1520 C C . VAL A 1 197 ? -19.365 12.822 10.275 1.00 82.69 197 VAL A C 1
ATOM 1522 O O . VAL A 1 197 ? -18.302 12.841 9.662 1.00 82.69 197 VAL A O 1
ATOM 1525 N N . GLN A 1 198 ? -19.578 11.989 11.292 1.00 76.62 198 GLN A N 1
ATOM 1526 C CA . GLN A 1 198 ? -18.642 10.959 11.725 1.00 76.62 198 GLN A CA 1
ATOM 1527 C C . GLN A 1 198 ? -19.435 9.743 12.210 1.00 76.62 198 GLN A C 1
ATOM 1529 O O . GLN A 1 198 ? -20.348 9.897 13.018 1.00 76.62 198 GLN A O 1
ATOM 1534 N N . ALA A 1 199 ? -19.091 8.540 11.743 1.00 80.12 199 ALA A N 1
ATOM 1535 C CA . ALA A 1 199 ? -19.742 7.312 12.199 1.00 80.12 199 ALA A CA 1
ATOM 1536 C C . ALA A 1 199 ? -19.462 7.071 13.691 1.00 80.12 199 ALA A C 1
ATOM 1538 O O . ALA A 1 199 ? -18.315 7.162 14.137 1.00 80.12 199 ALA A O 1
ATOM 1539 N N . HIS A 1 200 ? -20.505 6.786 14.467 1.00 83.81 200 HIS A N 1
ATOM 1540 C CA . HIS A 1 200 ? -20.407 6.614 15.914 1.00 83.81 200 HIS A CA 1
ATOM 1541 C C . HIS A 1 200 ? -21.617 5.852 16.466 1.00 83.81 200 HIS A C 1
ATOM 1543 O O . HIS A 1 200 ? -22.645 5.728 15.807 1.00 83.81 200 HIS A O 1
ATOM 1549 N N . GLN A 1 201 ? -21.514 5.361 17.701 1.00 91.56 201 GLN A N 1
ATOM 1550 C CA . GLN A 1 201 ? -22.684 4.949 18.473 1.00 91.56 201 GLN A CA 1
ATOM 1551 C C . GLN A 1 201 ? -23.164 6.142 19.297 1.00 91.56 201 GLN A C 1
ATOM 1553 O O . GLN A 1 201 ? -22.391 6.685 20.080 1.00 91.56 201 GLN A O 1
ATOM 1558 N N . SER A 1 202 ? -24.404 6.584 19.105 1.0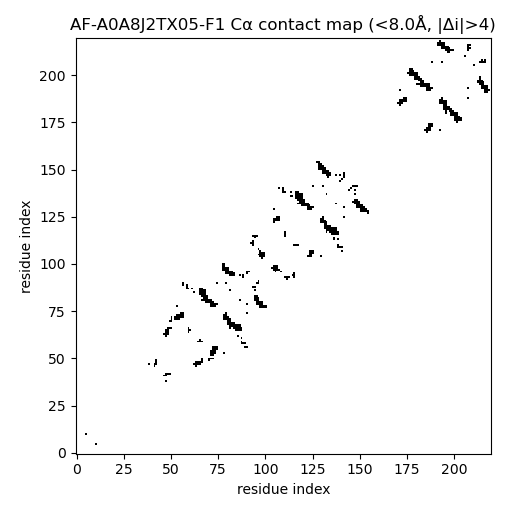0 87.62 202 SER A N 1
ATOM 1559 C CA . SER A 1 202 ? -24.966 7.721 19.833 1.00 87.62 202 SER A CA 1
ATOM 1560 C C . SER A 1 202 ? -25.021 7.448 21.338 1.00 87.62 202 SER A C 1
ATOM 1562 O O . SER A 1 202 ? -25.165 6.313 21.794 1.00 87.62 202 SER A O 1
ATOM 1564 N N . ALA A 1 203 ? -24.949 8.511 22.128 1.00 79.88 203 ALA A N 1
ATOM 1565 C CA . ALA A 1 203 ? -25.111 8.470 23.574 1.00 79.88 203 ALA A CA 1
ATOM 1566 C C . ALA A 1 203 ? -26.070 9.582 24.005 1.00 79.88 203 ALA A C 1
ATOM 1568 O O . ALA A 1 203 ? -26.226 10.574 23.296 1.00 79.88 203 ALA A O 1
ATOM 1569 N N . GLU A 1 204 ? -26.677 9.459 25.187 1.00 81.12 204 GLU A N 1
ATOM 1570 C CA . GLU A 1 204 ? -27.637 10.450 25.710 1.00 81.12 204 GLU A CA 1
ATOM 1571 C C . GLU A 1 204 ? -27.070 11.880 25.791 1.00 81.12 204 GLU A C 1
ATOM 1573 O O . GLU A 1 204 ? -27.821 12.846 25.723 1.00 81.12 204 GLU A O 1
ATOM 1578 N N . HIS A 1 205 ? -25.745 12.021 25.903 1.00 83.62 205 HIS A N 1
ATOM 1579 C CA . HIS A 1 205 ? -25.034 13.302 25.977 1.00 83.62 205 HIS A CA 1
ATOM 1580 C C . HIS A 1 205 ? -24.433 13.755 24.631 1.00 83.62 205 HIS A C 1
ATOM 1582 O O . HIS A 1 205 ? -23.748 14.776 24.569 1.00 83.62 205 HIS A O 1
ATOM 1588 N N . TRP A 1 206 ? -24.662 13.005 23.548 1.00 85.06 206 TRP A N 1
ATOM 1589 C CA . TRP A 1 206 ? -24.234 13.355 22.192 1.00 85.06 206 TRP A CA 1
ATOM 1590 C C . TRP A 1 206 ? -25.417 13.833 21.356 1.00 85.06 206 TRP A C 1
ATOM 1592 O O . TRP A 1 206 ? -25.779 13.228 20.348 1.00 85.06 206 TRP A O 1
ATOM 1602 N N . LEU A 1 207 ? -26.039 14.922 21.809 1.00 90.06 207 LEU A N 1
ATOM 1603 C CA . LEU A 1 207 ? -27.195 15.506 21.139 1.00 90.06 207 LEU A CA 1
ATOM 1604 C C . LEU A 1 207 ? -26.768 16.198 19.831 1.00 90.06 207 LEU A C 1
ATOM 1606 O O . LEU A 1 207 ? -25.775 16.932 19.839 1.00 90.06 207 LEU A O 1
ATOM 1610 N N . PRO A 1 208 ? -27.529 16.051 18.729 1.00 90.00 208 PRO A N 1
ATOM 1611 C CA . PRO A 1 208 ? -27.194 16.662 17.442 1.00 90.00 208 PRO A CA 1
ATOM 1612 C C . PRO A 1 208 ? -26.851 18.164 17.453 1.00 90.00 208 PRO A C 1
ATOM 1614 O O . PRO A 1 208 ? -25.856 18.533 16.832 1.00 90.00 208 PRO A O 1
ATOM 1617 N N . PRO A 1 209 ? -27.564 19.052 18.180 1.00 90.31 209 PRO A N 1
ATOM 1618 C CA . PRO A 1 209 ? -27.185 20.468 18.247 1.00 90.31 209 PRO A CA 1
ATOM 1619 C C . PRO A 1 209 ? -25.937 20.758 19.099 1.00 90.31 209 PRO A C 1
ATOM 1621 O O . PRO A 1 209 ? -25.359 21.834 18.971 1.00 90.31 209 PRO A O 1
ATOM 1624 N N . GLU A 1 210 ? -25.526 19.844 19.980 1.00 91.62 210 GLU A N 1
ATOM 1625 C CA . GLU A 1 210 ? -24.420 20.054 20.928 1.00 91.62 210 GLU A CA 1
ATOM 1626 C C . GLU A 1 210 ? -23.100 19.433 20.454 1.00 91.62 210 GLU A C 1
ATOM 1628 O O . GLU A 1 210 ? -22.038 19.768 20.976 1.00 91.62 210 GLU A O 1
ATOM 1633 N N . GLN A 1 211 ? -23.151 18.551 19.450 1.00 90.00 211 GLN A N 1
ATOM 1634 C CA . GLN A 1 211 ? -21.993 17.831 18.922 1.00 90.00 211 GLN A CA 1
ATOM 1635 C C . GLN A 1 211 ? -21.777 18.120 17.428 1.00 90.00 211 GLN A C 1
ATOM 1637 O O . GLN A 1 211 ? -21.954 17.225 16.599 1.00 90.00 211 GLN A O 1
ATOM 1642 N N . PRO A 1 212 ? -21.325 19.333 17.051 1.00 86.44 212 PRO A N 1
ATOM 1643 C CA . PRO A 1 212 ? -21.065 19.688 15.651 1.00 86.44 212 PRO A CA 1
ATOM 1644 C C . PRO A 1 212 ? -19.958 18.842 14.995 1.00 86.44 212 PRO A C 1
ATOM 1646 O O . PRO A 1 212 ? -19.824 18.826 13.776 1.00 86.44 212 PRO A O 1
ATOM 1649 N N . ALA A 1 213 ? -19.156 18.137 15.800 1.00 79.56 213 ALA A N 1
ATOM 1650 C CA . ALA A 1 213 ? -18.169 17.170 15.323 1.00 79.56 213 ALA A CA 1
ATOM 1651 C C . ALA A 1 213 ? -18.793 15.836 14.868 1.00 79.56 213 ALA A C 1
ATOM 1653 O O . ALA A 1 213 ? -18.155 15.094 14.130 1.00 79.56 213 ALA A O 1
ATOM 1654 N N . LEU A 1 214 ? -20.017 15.524 15.310 1.00 81.44 214 LEU A N 1
ATOM 1655 C CA . LEU A 1 214 ? -20.737 14.288 14.983 1.00 81.44 214 LEU A CA 1
ATOM 1656 C C . LEU A 1 214 ? -21.950 14.540 14.077 1.00 81.44 214 LEU A C 1
ATOM 1658 O O . LEU A 1 214 ? -22.321 13.654 13.308 1.00 81.44 214 LEU A O 1
ATOM 1662 N N . TYR A 1 215 ? -22.529 15.743 14.124 1.00 91.00 215 TYR A N 1
ATOM 1663 C CA . TYR A 1 215 ? -23.751 16.101 13.411 1.00 91.00 215 TYR A CA 1
ATOM 1664 C C . TYR A 1 215 ? -23.652 17.492 12.784 1.00 91.00 215 TYR A C 1
ATOM 1666 O O . TYR A 1 215 ? -23.192 18.441 13.413 1.00 91.00 215 TYR A O 1
ATOM 1674 N N . GLN A 1 216 ? -24.158 17.637 11.565 1.00 87.56 216 GLN A N 1
ATOM 1675 C CA . GLN A 1 216 ? -24.266 18.907 10.855 1.00 87.56 216 GLN A CA 1
ATOM 1676 C C . GLN A 1 216 ? -25.738 19.176 10.526 1.00 87.56 216 GLN A C 1
ATOM 1678 O O . GLN A 1 216 ? -26.366 18.315 9.913 1.00 87.56 216 GLN A O 1
ATOM 1683 N N . PRO A 1 217 ? -26.321 20.327 10.906 1.00 90.56 217 PRO A N 1
ATOM 1684 C CA . PRO A 1 217 ? -27.692 20.651 10.526 1.00 90.56 217 PRO A CA 1
ATOM 1685 C C . PRO A 1 217 ? -27.807 20.748 9.001 1.00 90.56 217 PRO A C 1
ATOM 1687 O O . PRO A 1 217 ? -26.940 21.323 8.341 1.00 90.56 217 PRO A O 1
ATOM 1690 N N . VAL A 1 218 ? -28.871 20.172 8.451 1.00 83.62 218 VAL A N 1
ATOM 1691 C CA . VAL A 1 218 ? -29.239 20.334 7.045 1.00 83.62 218 VAL A CA 1
ATOM 1692 C C . VAL A 1 218 ? -30.177 21.532 6.974 1.00 83.62 218 VAL A C 1
ATOM 1694 O O . VAL A 1 218 ? -31.277 21.494 7.521 1.00 83.62 218 VAL A O 1
ATOM 1697 N N . GLU A 1 219 ? -29.705 22.617 6.368 1.00 75.94 219 GLU A N 1
ATOM 1698 C CA . GLU A 1 219 ? -30.555 23.757 6.022 1.00 75.94 219 GLU A CA 1
ATOM 1699 C C . GLU A 1 219 ? -31.421 23.359 4.813 1.00 75.94 219 GLU A C 1
ATOM 1701 O O . GLU A 1 219 ? -30.904 22.740 3.879 1.00 75.94 219 GLU A O 1
AT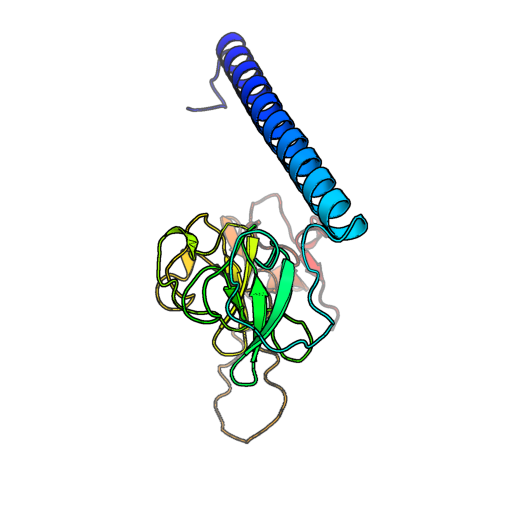OM 1706 N N . GLU A 1 220 ? -32.728 23.648 4.862 1.00 53.34 220 GLU A N 1
ATOM 1707 C CA . GLU A 1 220 ? -33.631 23.522 3.699 1.00 53.34 220 GLU A CA 1
ATOM 1708 C C . GLU A 1 220 ? -33.247 24.483 2.564 1.00 53.34 220 GLU A C 1
ATOM 1710 O O . GLU A 1 220 ? -32.887 25.649 2.860 1.00 53.34 220 GLU A O 1
#

Radius of gyration: 24.25 Å; Cα contacts (8 Å, |Δi|>4): 338; chains: 1; bounding box: 64×40×62 Å

Sequence (220 aa):
MDLENATPAELEEISDAAGRELARRQTVLAVQREVRAVLQGARDHGAISTPAPGAQWVQPAGAHDAYLAGDEVTHEGRRWVSMADANVWEPGVSGWRPLAEDGSYGEWVQPARAHDAYRDGDVVLYDGRVYRSLIDGNAWSPDVYPGGWLLITEHDDAAGEDDDHQEPDPGPLTWEPGRAYSIGELVVYSGVVYRVVQAHQSAEHWLPPEQPALYQPVEE

Secondary structure (DSSP, 8-state):
--GGG--HHHHHHHHHHHHHHHHHHHHHHHHHHHHHHHHHHHHHTTSS--PPTTPBP---SSTTSSBPTT-EEEETTEEEEE-STTB-SPTTTSSEEEE-TTSSBPBP---SSGGGSBPTT-EEEETTEEEEE-STTB-S-TTT-GGGEEEEE-----S------------PEEP-TT-EE-TT-EEEETTEEEEESS-EE--TT--TTT-TTTEEE---

InterPro domains:
  IPR003610 Carbohydrate binding module family 5/12 [PF02839] (174-215)
  IPR036573 Carbohydrate-binding module superfamily 5/12 [SSF51055] (175-217)